Protein AF-A0A2H9HY20-F1 (afdb_monomer)

pLDDT: mean 90.25, std 13.06, range [43.72, 98.88]

Nearest PDB structures (foldseek):
  6li1-assembly1_A  TM=4.779E-01  e=4.721E-04  Homo sapiens
  5zkp-assembly1_A  TM=5.037E-01  e=2.146E-03  Homo sapiens
  2pe5-assembly2_C-2  TM=5.543E-01  e=1.515E+00  Escherichia coli
  9isr-assembly2_D  TM=5.468E-01  e=2.356E+00  Homo sapiens

Structure (mmCIF, N/CA/C/O backbone):
data_AF-A0A2H9HY20-F1
#
_entry.id   AF-A0A2H9HY20-F1
#
loop_
_atom_site.group_PDB
_atom_site.id
_atom_site.type_symbol
_atom_site.label_atom_id
_atom_site.label_alt_id
_atom_site.label_comp_id
_atom_site.label_asym_id
_atom_site.label_entity_id
_atom_site.label_seq_id
_atom_site.pdbx_PDB_ins_code
_atom_site.Cartn_x
_atom_site.Cartn_y
_atom_site.Cartn_z
_atom_site.occupancy
_atom_site.B_iso_or_equiv
_atom_site.auth_seq_id
_atom_site.auth_comp_id
_atom_site.auth_asym_id
_atom_site.auth_atom_id
_atom_site.pdbx_PDB_model_num
ATOM 1 N N . MET A 1 1 ? -48.073 -68.929 57.754 1.00 45.25 1 MET A N 1
ATOM 2 C CA . MET A 1 1 ? -46.868 -68.167 57.367 1.00 45.25 1 MET A CA 1
ATOM 3 C C . MET A 1 1 ? -47.318 -67.022 56.459 1.00 45.25 1 MET A C 1
ATOM 5 O O . MET A 1 1 ? -47.453 -67.229 55.266 1.00 45.25 1 MET A O 1
ATOM 9 N N . PHE A 1 2 ? -47.671 -65.855 57.009 1.00 43.72 2 PHE A N 1
ATOM 10 C CA . PHE A 1 2 ? -48.087 -64.691 56.210 1.00 43.72 2 PHE A CA 1
ATOM 11 C C . PHE A 1 2 ? -47.311 -63.462 56.684 1.00 43.72 2 PHE A C 1
ATOM 13 O O . PHE A 1 2 ? -47.434 -63.035 57.829 1.00 43.72 2 PHE A O 1
ATOM 20 N N . ALA A 1 3 ? -46.443 -62.960 55.807 1.00 47.47 3 ALA A N 1
ATOM 21 C CA . ALA A 1 3 ? -45.547 -61.845 56.063 1.00 47.47 3 ALA A CA 1
ATOM 22 C C . ALA A 1 3 ? -46.292 -60.506 55.934 1.00 47.47 3 ALA A C 1
ATOM 24 O O . ALA A 1 3 ? -46.912 -60.222 54.910 1.00 47.47 3 ALA A O 1
ATOM 25 N N . LEU A 1 4 ? -46.201 -59.663 56.964 1.00 51.44 4 LEU A N 1
ATOM 26 C CA . LEU A 1 4 ? -46.712 -58.293 56.952 1.00 51.44 4 LEU A CA 1
ATOM 27 C C . LEU A 1 4 ? -45.802 -57.401 56.091 1.00 51.44 4 LEU A C 1
ATOM 29 O O . LEU A 1 4 ? -44.676 -57.077 56.470 1.00 51.44 4 LEU A O 1
ATOM 33 N N . HIS A 1 5 ? -46.300 -56.979 54.928 1.00 54.94 5 HIS A N 1
ATOM 34 C CA . HIS A 1 5 ? -45.627 -56.028 54.046 1.00 54.94 5 HIS A CA 1
ATOM 35 C C . HIS A 1 5 ? -45.752 -54.598 54.605 1.00 54.94 5 HIS A C 1
ATOM 37 O O . HIS A 1 5 ? -46.801 -53.957 54.520 1.00 54.94 5 HIS A O 1
ATOM 43 N N . LYS A 1 6 ? -44.670 -54.078 55.196 1.00 56.09 6 LYS A N 1
ATOM 44 C CA . LYS A 1 6 ? -44.616 -52.720 55.760 1.00 56.09 6 LYS A CA 1
ATOM 45 C C . LYS A 1 6 ? -44.441 -51.690 54.632 1.00 56.09 6 LYS A C 1
ATOM 47 O O . LYS A 1 6 ? -43.354 -51.538 54.077 1.00 56.09 6 LYS A O 1
ATOM 52 N N . ARG A 1 7 ? -45.509 -50.958 54.295 1.00 57.88 7 ARG A N 1
ATOM 53 C CA . ARG A 1 7 ? -45.493 -49.859 53.308 1.00 57.88 7 ARG A CA 1
ATOM 54 C C . ARG A 1 7 ? -44.599 -48.708 53.803 1.00 57.88 7 ARG A C 1
ATOM 56 O O 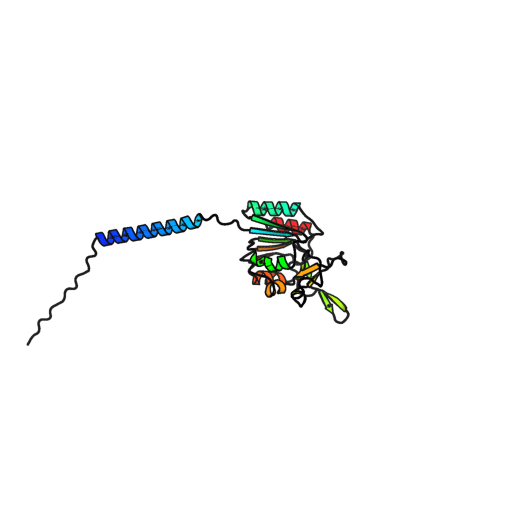. ARG A 1 7 ? -44.881 -48.083 54.823 1.00 57.88 7 ARG A O 1
ATOM 63 N N . ARG A 1 8 ? -43.517 -48.414 53.075 1.00 57.19 8 ARG A N 1
ATOM 64 C CA . ARG A 1 8 ? -42.559 -47.336 53.384 1.00 57.19 8 ARG A CA 1
ATOM 65 C C . ARG A 1 8 ? -43.079 -46.006 52.816 1.00 57.19 8 ARG A C 1
ATOM 67 O O . ARG A 1 8 ? -43.040 -45.790 51.608 1.00 57.19 8 ARG A O 1
ATOM 74 N N . ILE A 1 9 ? -43.578 -45.115 53.674 1.00 61.41 9 ILE A N 1
ATOM 75 C CA . ILE A 1 9 ? -44.013 -43.762 53.286 1.00 61.41 9 ILE A CA 1
ATOM 76 C C . ILE A 1 9 ? -42.765 -42.918 52.977 1.00 61.41 9 ILE A C 1
ATOM 78 O O . ILE A 1 9 ? -41.982 -42.609 53.876 1.00 61.41 9 ILE A O 1
ATOM 82 N N . LYS A 1 10 ? -42.558 -42.551 51.704 1.00 55.06 10 LYS A N 1
ATOM 83 C CA . LYS A 1 10 ? -41.488 -41.627 51.291 1.00 55.06 10 LYS A CA 1
ATOM 84 C C . LYS A 1 10 ? -41.836 -40.211 51.770 1.00 55.06 10 LYS A C 1
ATOM 86 O O . LYS A 1 10 ? -42.791 -39.610 51.285 1.00 55.06 10 LYS A O 1
ATOM 91 N N . ARG A 1 11 ? -41.076 -39.676 52.730 1.00 54.97 11 ARG A N 1
ATOM 92 C CA . ARG A 1 11 ? -41.200 -38.278 53.176 1.00 54.97 11 ARG A CA 1
ATOM 93 C C . ARG A 1 11 ? -40.692 -37.345 52.070 1.00 54.97 11 ARG A C 1
ATOM 95 O O . ARG A 1 11 ? -39.562 -37.494 51.615 1.00 54.97 11 ARG A O 1
ATOM 102 N N . LYS A 1 12 ? -41.531 -36.397 51.642 1.00 54.22 12 LYS A N 1
ATOM 103 C CA . LYS A 1 12 ? -41.175 -35.331 50.691 1.00 54.22 12 LYS A CA 1
ATOM 104 C C . LYS A 1 12 ? -40.170 -34.388 51.383 1.00 54.22 12 LYS A C 1
ATOM 106 O O . LYS A 1 12 ? -40.454 -33.986 52.515 1.00 54.22 12 LYS A O 1
ATOM 111 N N . PRO A 1 13 ? -39.014 -34.055 50.780 1.00 55.25 13 PRO A N 1
ATOM 112 C CA . PRO A 1 13 ? -38.039 -33.182 51.424 1.00 55.25 13 PRO A CA 1
ATOM 113 C C . PRO A 1 13 ? -38.663 -31.797 51.631 1.00 55.25 13 PRO A C 1
ATOM 115 O O . PRO A 1 13 ? -39.082 -31.138 50.682 1.00 55.25 13 PRO A O 1
ATOM 118 N N . ARG A 1 14 ? -38.783 -31.380 52.895 1.00 55.91 14 ARG A N 1
ATOM 119 C CA . ARG A 1 14 ? -39.204 -30.031 53.284 1.00 55.91 14 ARG A CA 1
ATOM 120 C C . ARG A 1 14 ? -37.975 -29.137 53.142 1.00 55.91 14 ARG A C 1
ATOM 122 O O . ARG A 1 14 ? -37.159 -29.065 54.053 1.00 55.91 14 ARG A O 1
ATOM 129 N N . THR A 1 15 ? -37.807 -28.503 51.989 1.00 63.62 15 THR A N 1
ATOM 130 C CA . THR A 1 15 ? -36.835 -27.415 51.844 1.00 63.62 15 THR A CA 1
ATOM 131 C C . THR A 1 15 ? -37.271 -26.280 52.770 1.00 63.62 15 THR A C 1
ATOM 133 O O . THR A 1 15 ? -38.403 -25.799 52.657 1.00 63.62 15 THR A O 1
ATOM 136 N N . SER A 1 16 ? -36.433 -25.901 53.737 1.00 76.00 16 SER A N 1
ATOM 137 C CA . SER A 1 16 ? -36.754 -24.810 54.661 1.00 76.00 16 SER A CA 1
ATOM 138 C C . SER A 1 16 ? -36.861 -23.497 53.878 1.00 76.00 16 SER A C 1
ATOM 140 O O . SER A 1 16 ? -36.103 -23.257 52.939 1.00 76.00 16 SER A O 1
ATOM 142 N N . LYS A 1 17 ? -37.826 -22.639 54.234 1.00 79.44 17 LYS A N 1
ATOM 143 C CA . LYS A 1 17 ? -37.991 -21.318 53.596 1.00 79.44 17 LYS A CA 1
ATOM 144 C C . LYS A 1 17 ? -36.701 -20.490 53.678 1.00 79.44 17 LYS A C 1
ATOM 146 O O . LYS A 1 17 ? -36.370 -19.785 52.737 1.00 79.44 17 LYS A O 1
ATOM 151 N N . GLU A 1 18 ? -35.948 -20.659 54.761 1.00 82.50 18 GLU A N 1
ATOM 152 C CA . GLU A 1 18 ? -34.628 -20.063 54.990 1.00 82.50 18 GLU A CA 1
ATOM 153 C C . GLU A 1 18 ? -33.596 -20.486 53.937 1.00 82.50 18 GLU A C 1
ATOM 155 O O . GLU A 1 18 ? -32.847 -19.645 53.452 1.00 82.50 18 GLU A O 1
ATOM 160 N N . PHE A 1 19 ? -33.597 -21.758 53.517 1.00 84.31 19 PHE A N 1
ATOM 161 C CA . PHE A 1 19 ? -32.705 -22.243 52.461 1.00 84.31 19 PHE A CA 1
ATOM 162 C C . PHE A 1 19 ? -33.039 -21.616 51.103 1.00 84.31 19 PHE A C 1
ATOM 164 O O . PHE A 1 19 ? -32.138 -21.249 50.353 1.00 84.31 19 PHE A O 1
ATOM 171 N N . ILE A 1 20 ? -34.331 -21.444 50.801 1.00 87.38 20 ILE A N 1
ATOM 172 C CA . ILE A 1 20 ? -34.775 -20.777 49.569 1.00 87.38 20 ILE A CA 1
ATOM 173 C C . ILE A 1 20 ? -34.354 -19.303 49.586 1.00 87.38 20 ILE A C 1
ATOM 175 O O . ILE A 1 20 ? -33.794 -18.836 48.600 1.00 87.38 20 ILE A O 1
ATOM 179 N N . ILE A 1 21 ? -34.558 -18.603 50.710 1.00 90.19 21 ILE A N 1
ATOM 180 C CA . ILE A 1 21 ? -34.168 -17.194 50.878 1.00 90.19 21 ILE A CA 1
ATOM 181 C C . ILE A 1 21 ? -32.651 -17.031 50.717 1.00 90.19 21 ILE A C 1
ATOM 183 O O . ILE A 1 21 ? -32.204 -16.183 49.942 1.00 90.19 21 ILE A O 1
ATOM 187 N N . ALA A 1 22 ? -31.858 -17.873 51.385 1.00 90.12 22 ALA A N 1
ATOM 188 C CA . ALA A 1 22 ? -30.402 -17.857 51.272 1.00 90.12 22 ALA A CA 1
ATOM 189 C C . ALA A 1 22 ? -29.941 -18.097 49.826 1.00 90.12 22 ALA A C 1
ATOM 191 O O . ALA A 1 22 ? -29.102 -17.356 49.317 1.00 90.12 22 ALA A O 1
ATOM 192 N N . LEU A 1 23 ? -30.537 -19.071 49.131 1.00 92.12 23 LEU A N 1
ATOM 193 C CA . LEU A 1 23 ? -30.215 -19.357 47.734 1.00 92.12 23 LEU A CA 1
ATOM 194 C C . LEU A 1 23 ? -30.550 -18.173 46.815 1.00 92.12 23 LEU A C 1
ATOM 196 O O . LEU A 1 23 ? -29.734 -17.811 45.971 1.00 92.12 23 LEU A O 1
ATOM 200 N N . THR A 1 24 ? -31.705 -17.526 46.999 1.00 91.69 24 THR A N 1
ATOM 201 C CA . THR A 1 24 ? -32.065 -16.332 46.215 1.00 91.69 24 THR A CA 1
ATOM 202 C C . THR A 1 24 ? -31.117 -15.161 46.450 1.00 91.69 24 THR A C 1
ATOM 204 O O . THR A 1 24 ? -30.753 -14.487 45.489 1.00 91.69 24 THR A O 1
ATOM 207 N N . LEU A 1 25 ? -30.670 -14.935 47.690 1.00 93.94 25 LEU A N 1
ATOM 208 C CA . LEU A 1 25 ? -29.709 -13.872 48.000 1.00 93.94 25 LEU A CA 1
ATOM 209 C C . LEU A 1 25 ? -28.337 -14.145 47.371 1.00 93.94 25 LEU A C 1
ATOM 211 O O . LEU A 1 25 ? -27.718 -13.226 46.841 1.00 93.94 25 LEU A O 1
ATOM 215 N N . ILE A 1 26 ? -27.892 -15.406 47.365 1.00 94.88 26 ILE A N 1
ATOM 216 C CA . ILE A 1 26 ? -26.639 -15.817 46.717 1.00 94.88 26 ILE A CA 1
ATOM 217 C C . ILE A 1 26 ? -26.716 -15.601 45.202 1.00 94.88 26 ILE A C 1
ATOM 219 O O . ILE A 1 26 ? -25.811 -15.005 44.622 1.00 94.88 26 ILE A O 1
ATOM 223 N N . VAL A 1 27 ? -27.804 -16.032 44.557 1.00 94.69 27 VAL A N 1
ATOM 224 C CA . VAL A 1 27 ? -27.995 -15.830 43.111 1.00 94.69 27 VAL A CA 1
ATOM 225 C C . VAL A 1 27 ? -28.038 -14.341 42.770 1.00 94.69 27 VAL A C 1
ATOM 227 O O . VAL A 1 27 ? -27.393 -13.919 41.813 1.00 94.69 27 VAL A O 1
ATOM 230 N N . LEU A 1 28 ? -28.730 -13.528 43.573 1.00 94.81 28 LEU A N 1
ATOM 231 C CA . LEU A 1 28 ? -28.784 -12.081 43.373 1.00 94.81 28 LEU A CA 1
ATOM 232 C C . LEU A 1 28 ? -27.395 -11.439 43.501 1.00 94.81 28 LEU A C 1
ATOM 234 O O . LEU A 1 28 ? -27.021 -10.633 42.652 1.00 94.81 28 LEU A O 1
ATOM 238 N N . ALA A 1 29 ? -26.607 -11.832 44.505 1.00 93.38 29 ALA A N 1
ATOM 239 C CA . ALA A 1 29 ? -25.238 -11.351 44.682 1.00 93.38 29 ALA A CA 1
ATOM 240 C C . ALA A 1 29 ? -24.330 -11.732 43.499 1.00 93.38 29 ALA A C 1
ATOM 242 O O . ALA A 1 29 ? -23.546 -10.903 43.040 1.00 93.38 29 ALA A O 1
ATOM 243 N N . ILE A 1 30 ? -24.474 -12.949 42.959 1.00 93.56 30 ILE A N 1
ATOM 244 C CA . ILE A 1 30 ? -23.742 -13.401 41.766 1.00 93.56 30 ILE A CA 1
ATOM 245 C C . ILE A 1 30 ? -24.150 -12.580 40.538 1.00 93.56 30 ILE A C 1
ATOM 247 O O . ILE A 1 30 ? -23.281 -12.112 39.808 1.00 93.56 30 ILE A O 1
ATOM 251 N N . CYS A 1 31 ? -25.447 -12.355 40.319 1.00 91.38 31 CYS A N 1
ATOM 252 C CA . CYS A 1 31 ? -25.927 -11.522 39.215 1.00 91.38 31 CYS A CA 1
ATOM 253 C C . CYS A 1 31 ? -25.382 -10.092 39.313 1.00 91.38 31 CYS A C 1
ATOM 255 O O . CYS A 1 31 ? -24.884 -9.561 38.322 1.00 91.38 31 CYS A O 1
ATOM 257 N N . ILE A 1 32 ? -25.403 -9.493 40.508 1.00 91.06 32 ILE A N 1
ATOM 258 C CA . ILE A 1 32 ? -24.842 -8.158 40.749 1.00 91.06 32 ILE A CA 1
ATOM 259 C C . ILE A 1 32 ? -23.338 -8.153 40.449 1.00 91.06 32 ILE A C 1
ATOM 261 O O . ILE A 1 32 ? -22.876 -7.297 39.697 1.00 91.06 32 ILE A O 1
ATOM 265 N N . ALA A 1 33 ? -22.583 -9.135 40.944 1.00 86.44 33 ALA A N 1
ATOM 266 C CA . ALA A 1 33 ? -21.147 -9.247 40.691 1.00 86.44 33 ALA A CA 1
ATOM 267 C C . ALA A 1 33 ? -20.818 -9.425 39.196 1.00 86.44 33 ALA A C 1
ATOM 269 O O . ALA A 1 33 ? -19.896 -8.786 38.688 1.00 86.44 33 ALA A O 1
ATOM 270 N N . LEU A 1 34 ? -21.600 -10.230 38.470 1.00 84.00 34 LEU A N 1
ATOM 271 C CA . LEU A 1 34 ? -21.456 -10.410 37.023 1.00 84.00 34 LEU A CA 1
ATOM 272 C C . LEU A 1 34 ? -21.751 -9.109 36.270 1.00 84.00 34 LEU A C 1
ATOM 274 O O . LEU A 1 34 ? -20.962 -8.714 35.415 1.00 84.00 34 LEU A O 1
ATOM 278 N N . THR A 1 35 ? -22.835 -8.404 36.612 1.00 78.56 35 THR A N 1
ATOM 279 C CA . THR A 1 35 ? -23.159 -7.110 35.986 1.00 78.56 35 THR A CA 1
ATOM 280 C C . THR A 1 35 ? -22.108 -6.043 36.283 1.00 78.56 35 THR A C 1
ATOM 282 O O . THR A 1 35 ? -21.703 -5.327 35.372 1.00 78.56 35 THR A O 1
ATOM 285 N N . ALA A 1 36 ? -21.584 -5.987 37.510 1.00 78.75 36 ALA A N 1
ATOM 286 C CA . ALA A 1 36 ? -20.507 -5.077 37.883 1.00 78.75 36 ALA A CA 1
ATOM 287 C C . ALA A 1 36 ? -19.201 -5.400 37.138 1.00 78.75 36 ALA A C 1
ATOM 289 O O . ALA A 1 36 ? -18.530 -4.490 36.664 1.00 78.75 36 ALA A O 1
ATOM 290 N N . SER A 1 37 ? -18.868 -6.683 36.958 1.00 73.50 37 SER A N 1
ATOM 291 C CA . SER A 1 37 ? -17.717 -7.116 36.156 1.00 73.50 37 SER A CA 1
ATOM 292 C C . SER A 1 37 ? -17.872 -6.741 34.675 1.00 73.50 37 SER A C 1
ATOM 294 O O . SER A 1 37 ? -16.951 -6.179 34.084 1.00 73.50 37 SER A O 1
ATOM 296 N N . LEU A 1 38 ? -19.059 -6.953 34.095 1.00 68.75 38 LEU A N 1
ATOM 297 C CA . LEU A 1 38 ? -19.401 -6.545 32.727 1.00 68.75 38 LEU A CA 1
ATOM 298 C C . LEU A 1 38 ? -19.344 -5.020 32.530 1.00 68.75 38 LEU A C 1
ATOM 300 O O . LEU A 1 38 ? -18.940 -4.559 31.464 1.00 68.75 38 LEU A O 1
ATOM 304 N N . MET A 1 39 ? -19.724 -4.235 33.542 1.00 65.94 39 MET A N 1
ATOM 305 C CA . MET A 1 39 ? -19.651 -2.770 33.512 1.00 65.94 39 MET A CA 1
ATOM 306 C C . MET A 1 39 ? -18.226 -2.249 33.734 1.00 65.94 39 MET A C 1
ATOM 308 O O . MET A 1 39 ? -17.806 -1.340 33.022 1.00 65.94 39 MET A O 1
ATOM 312 N N . SER A 1 40 ? -17.447 -2.856 34.633 1.00 55.59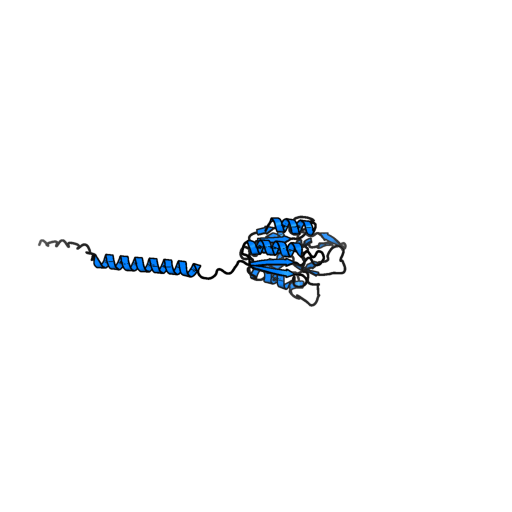 40 SER A N 1
ATOM 313 C CA . SER A 1 40 ? -16.024 -2.532 34.817 1.00 55.59 40 SER A CA 1
ATOM 314 C C . SER A 1 40 ? -15.197 -2.839 33.568 1.00 55.59 40 SER A C 1
ATOM 316 O O . SER A 1 40 ? -14.282 -2.086 33.245 1.00 55.59 40 SER A O 1
ATOM 318 N N . ASN A 1 41 ? -15.558 -3.874 32.801 1.00 55.03 41 ASN A N 1
ATOM 319 C CA . ASN A 1 41 ? -14.887 -4.187 31.537 1.00 55.03 41 ASN A CA 1
ATOM 320 C C . ASN A 1 41 ? -15.216 -3.190 30.405 1.00 55.03 41 ASN A C 1
ATOM 322 O O . ASN A 1 41 ? -14.502 -3.135 29.410 1.00 55.03 41 ASN A O 1
ATOM 326 N N . ARG A 1 42 ? -16.271 -2.372 30.554 1.00 52.16 42 ARG A N 1
ATOM 327 C CA . ARG A 1 42 ? -16.566 -1.236 29.657 1.00 52.16 42 ARG A CA 1
ATOM 328 C C . ARG A 1 42 ? -15.798 0.038 30.028 1.00 52.16 42 ARG A C 1
ATOM 330 O O . ARG A 1 42 ? -15.806 0.984 29.251 1.00 52.16 42 ARG A O 1
ATOM 337 N N . GLY A 1 43 ? -15.171 0.072 31.207 1.00 45.44 43 GLY A N 1
ATOM 338 C CA . GLY A 1 43 ? -14.400 1.209 31.717 1.00 45.44 43 GLY A CA 1
ATOM 339 C C . GLY A 1 43 ? -12.910 1.181 31.362 1.00 45.44 43 GLY A C 1
ATOM 340 O O . GLY A 1 43 ? -12.213 2.161 31.619 1.00 45.44 43 GLY A O 1
ATOM 341 N N . ALA A 1 44 ? -12.406 0.100 30.756 1.00 52.81 44 ALA A N 1
ATOM 342 C CA . ALA A 1 44 ? -11.113 0.147 30.088 1.00 52.81 44 ALA A CA 1
ATOM 343 C C . ALA A 1 44 ? -11.267 1.076 28.880 1.00 52.81 44 ALA A C 1
ATOM 345 O O . ALA A 1 44 ? -12.011 0.746 27.960 1.00 52.81 44 ALA A O 1
ATOM 346 N N . SER A 1 45 ? -10.618 2.246 28.917 1.00 53.06 45 SER A N 1
ATOM 347 C CA . SER A 1 45 ? -10.516 3.168 27.781 1.00 53.06 45 SER A CA 1
ATOM 348 C C . SER A 1 45 ? -10.213 2.356 26.523 1.00 53.06 45 SER A C 1
ATOM 350 O O . SER A 1 45 ? -9.108 1.831 26.375 1.00 53.06 45 SER A O 1
ATOM 352 N N . GLN A 1 46 ? -11.222 2.151 25.676 1.00 64.50 46 GLN A N 1
ATOM 353 C CA . GLN A 1 46 ? -11.069 1.357 24.470 1.00 64.50 46 GLN A CA 1
ATOM 354 C C . GLN A 1 46 ? -10.088 2.138 23.599 1.00 64.50 46 GLN A C 1
ATOM 356 O O . GLN A 1 46 ? -10.371 3.281 23.235 1.00 64.50 46 GLN A O 1
ATOM 361 N N . ALA A 1 47 ? -8.894 1.581 23.374 1.00 83.25 47 ALA A N 1
ATOM 362 C CA . ALA A 1 47 ? -7.876 2.248 22.573 1.00 83.25 47 ALA A CA 1
ATOM 363 C C . ALA A 1 47 ? -8.505 2.679 21.242 1.00 83.25 47 ALA A C 1
ATOM 365 O O . ALA A 1 47 ? -9.235 1.894 20.626 1.00 83.25 47 ALA A O 1
ATOM 366 N N . LYS A 1 48 ? -8.279 3.936 20.841 1.00 91.50 48 LYS A N 1
ATOM 367 C CA . LYS A 1 48 ? -8.852 4.466 19.601 1.00 91.50 48 LYS A CA 1
ATOM 368 C C . LYS A 1 48 ? -8.442 3.562 18.432 1.00 91.50 48 LYS A C 1
ATOM 370 O O . LYS A 1 48 ? -7.288 3.128 18.391 1.00 91.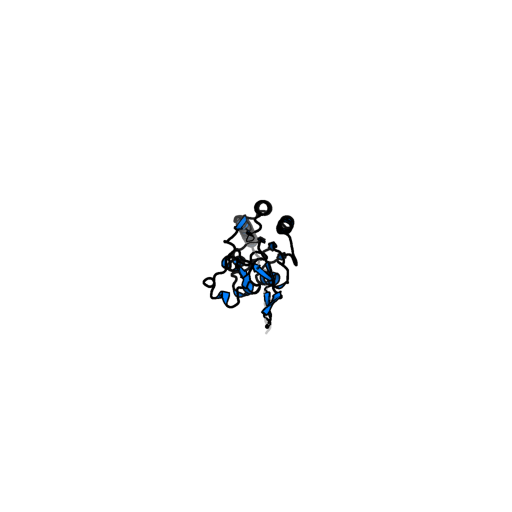50 48 LYS A O 1
ATOM 375 N N . PRO A 1 49 ? -9.354 3.256 17.493 1.00 96.31 49 PRO A N 1
ATOM 376 C CA . PRO A 1 49 ? -8.972 2.521 16.298 1.00 96.31 49 PRO A CA 1
ATOM 377 C C . PRO A 1 49 ? -7.929 3.329 15.524 1.00 96.31 49 PRO A C 1
ATOM 379 O O . PRO A 1 49 ? -8.014 4.554 15.451 1.00 96.31 49 PRO A O 1
ATOM 382 N N . LYS A 1 50 ? -6.942 2.648 14.945 1.00 98.19 50 LYS A N 1
ATOM 383 C CA . LYS A 1 50 ? -5.870 3.311 14.203 1.00 98.19 50 LYS A CA 1
ATOM 384 C C . LYS A 1 50 ? -6.145 3.316 12.708 1.00 98.19 50 LYS A C 1
ATOM 386 O O . LYS A 1 50 ? -6.609 2.314 12.163 1.00 98.19 50 LYS A O 1
ATOM 391 N N . ALA A 1 51 ? -5.813 4.414 12.050 1.00 98.75 51 ALA A N 1
ATOM 392 C CA . ALA A 1 51 ? -5.736 4.523 10.603 1.00 98.75 51 ALA A CA 1
ATOM 393 C C . ALA A 1 51 ? -4.326 4.963 10.197 1.00 98.75 51 ALA A C 1
ATOM 395 O O . ALA A 1 51 ? -3.628 5.602 10.982 1.00 98.75 51 ALA A O 1
ATOM 396 N N . VAL A 1 52 ? -3.905 4.635 8.978 1.00 98.81 52 VAL A N 1
ATOM 397 C CA . VAL A 1 52 ? -2.617 5.089 8.446 1.00 98.81 52 VAL A CA 1
ATOM 398 C C . VAL A 1 52 ? -2.754 5.595 7.022 1.00 98.81 52 VAL A C 1
ATOM 400 O O . VAL A 1 52 ? -3.429 4.983 6.195 1.00 98.81 52 VAL A O 1
ATOM 403 N N . ILE A 1 53 ? -2.068 6.699 6.742 1.00 98.88 53 ILE A N 1
ATOM 404 C CA . ILE A 1 53 ? -1.812 7.199 5.394 1.00 98.88 53 ILE A CA 1
ATOM 405 C C . ILE A 1 53 ? -0.349 6.893 5.068 1.00 98.88 53 ILE A C 1
ATOM 407 O O . ILE A 1 53 ? 0.565 7.442 5.687 1.00 98.88 53 ILE A O 1
ATOM 411 N N . ILE A 1 54 ? -0.126 5.992 4.117 1.00 98.81 54 ILE A N 1
ATOM 412 C CA . IL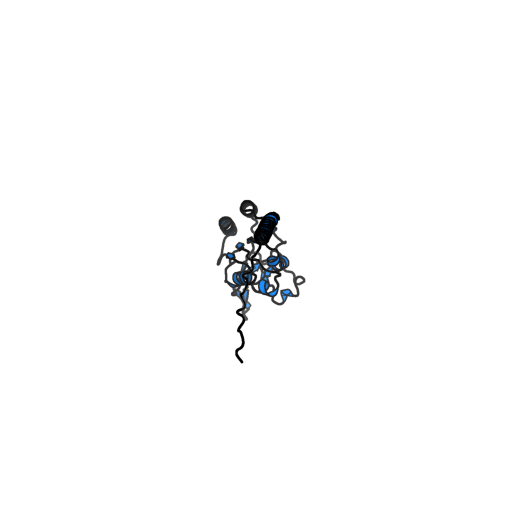E A 1 54 ? 1.195 5.610 3.615 1.00 98.81 54 ILE A CA 1
ATOM 413 C C . ILE A 1 54 ? 1.372 6.295 2.265 1.00 98.81 54 ILE A C 1
ATOM 415 O O . ILE A 1 54 ? 0.756 5.887 1.285 1.00 98.81 54 ILE A O 1
ATOM 419 N N . ASP A 1 55 ? 2.193 7.340 2.225 1.00 98.44 55 ASP A N 1
ATOM 420 C CA . ASP A 1 55 ? 2.373 8.192 1.048 1.00 98.44 55 ASP A CA 1
ATOM 421 C C . ASP A 1 55 ? 3.772 8.014 0.455 1.00 98.44 55 ASP A C 1
ATOM 423 O O . ASP A 1 55 ? 4.751 8.612 0.901 1.00 98.44 55 ASP A O 1
ATOM 427 N N . GLY A 1 56 ? 3.870 7.146 -0.548 1.00 96.38 56 GLY A N 1
ATOM 428 C CA . GLY A 1 56 ? 5.082 6.907 -1.329 1.00 96.38 56 GLY A CA 1
ATOM 429 C C . GLY A 1 56 ? 5.090 7.640 -2.671 1.00 96.38 56 GLY A C 1
ATOM 430 O O . GLY A 1 56 ? 6.010 7.436 -3.462 1.00 96.38 56 GLY A O 1
ATOM 431 N N . LEU A 1 57 ? 4.088 8.477 -2.960 1.00 95.06 57 LEU A N 1
ATOM 432 C CA . LEU A 1 57 ? 3.929 9.147 -4.251 1.00 95.06 57 LEU A CA 1
ATOM 433 C C . LEU A 1 57 ? 4.768 10.438 -4.319 1.00 95.06 57 LEU A C 1
ATOM 435 O O . LEU A 1 57 ? 4.255 11.546 -4.487 1.00 95.06 57 LEU A O 1
ATOM 439 N N . LEU A 1 58 ? 6.092 10.277 -4.202 1.00 89.94 58 LEU A N 1
ATOM 440 C CA . LEU A 1 58 ? 7.094 11.351 -4.096 1.00 89.94 58 LEU A CA 1
ATOM 441 C C . LEU A 1 58 ? 6.980 12.432 -5.179 1.00 89.94 58 LEU A C 1
ATOM 443 O O . LEU A 1 58 ? 7.296 13.597 -4.940 1.00 89.94 58 LEU A O 1
ATOM 447 N N . HIS A 1 59 ? 6.560 12.050 -6.383 1.00 89.75 59 HIS A N 1
ATOM 448 C CA . HIS A 1 59 ? 6.527 12.935 -7.549 1.00 89.75 59 HIS A CA 1
ATOM 449 C C . HIS A 1 59 ? 5.240 13.750 -7.665 1.00 89.75 59 HIS A C 1
ATOM 451 O O . HIS A 1 59 ? 5.174 14.661 -8.488 1.00 89.75 59 HIS A O 1
ATOM 457 N N . TYR A 1 60 ? 4.249 13.448 -6.829 1.00 92.88 60 TYR A N 1
ATOM 458 C CA . TYR A 1 60 ? 2.971 14.147 -6.770 1.00 92.88 60 TYR A CA 1
ATOM 459 C C . TYR A 1 60 ? 2.611 14.436 -5.305 1.00 92.88 60 TYR A C 1
ATOM 461 O O . TYR A 1 60 ? 1.629 13.888 -4.802 1.00 92.88 60 TYR A O 1
ATOM 469 N N . PRO A 1 61 ? 3.396 15.255 -4.579 1.00 94.69 61 PRO A N 1
ATOM 470 C CA . PRO A 1 61 ? 3.092 15.578 -3.188 1.00 94.69 61 PRO A CA 1
ATOM 471 C C . PRO A 1 61 ? 1.739 16.291 -3.088 1.00 94.69 61 PRO A C 1
ATOM 473 O O . PRO A 1 61 ? 1.425 17.157 -3.906 1.00 94.69 61 PRO A O 1
ATOM 476 N N . ASN A 1 62 ? 0.943 15.949 -2.074 1.00 96.94 62 ASN A N 1
ATOM 477 C CA . ASN A 1 62 ? -0.346 16.597 -1.843 1.00 96.94 62 ASN A CA 1
ATOM 478 C C . ASN A 1 62 ? -0.642 16.753 -0.344 1.00 96.94 62 ASN A C 1
ATOM 480 O O . ASN A 1 62 ? -1.378 15.976 0.259 1.00 96.94 62 ASN A O 1
ATOM 484 N N . GLU A 1 63 ? -0.084 17.800 0.268 1.00 96.38 63 GLU A N 1
ATOM 485 C CA . GLU A 1 63 ? -0.337 18.096 1.684 1.00 96.38 63 GLU A CA 1
ATOM 486 C C . GLU A 1 63 ? -1.807 18.400 1.988 1.00 96.38 63 GLU A C 1
ATOM 488 O O . GLU A 1 63 ? -2.258 18.164 3.108 1.00 96.38 63 GLU A O 1
ATOM 493 N N . THR A 1 64 ? -2.544 18.951 1.020 1.00 98.06 64 THR A N 1
ATOM 494 C CA . THR A 1 64 ? -3.969 19.253 1.184 1.00 98.06 64 THR A CA 1
ATOM 495 C C . THR A 1 64 ? -4.756 17.966 1.380 1.00 98.06 64 THR A C 1
ATOM 497 O O . THR A 1 64 ? -5.471 17.848 2.370 1.00 98.06 64 THR A O 1
ATOM 500 N N . PHE A 1 65 ? -4.535 16.970 0.517 1.00 98.38 65 PHE A N 1
ATOM 501 C CA . PHE A 1 65 ? -5.113 15.637 0.681 1.00 98.38 65 PHE A CA 1
ATOM 502 C C . PHE A 1 65 ? -4.770 15.037 2.048 1.00 98.38 65 PHE A C 1
ATO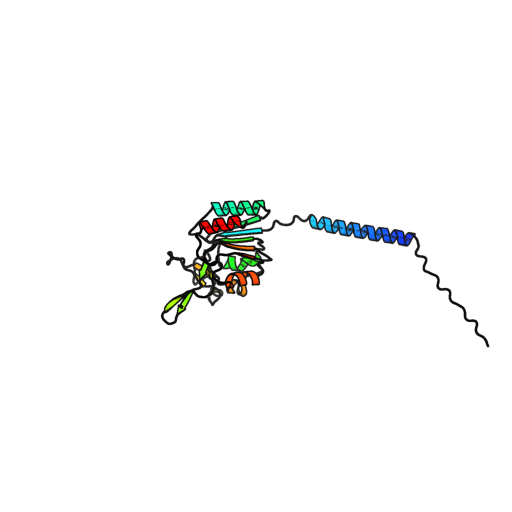M 504 O O . PHE A 1 65 ? -5.670 14.628 2.778 1.00 98.38 65 PHE A O 1
ATOM 511 N N . VAL A 1 66 ? -3.488 15.047 2.439 1.00 98.31 66 VAL A N 1
ATOM 512 C CA . VAL A 1 66 ? -3.052 14.471 3.722 1.00 98.31 66 VAL A CA 1
ATOM 513 C C . VAL A 1 66 ? -3.758 15.143 4.903 1.00 98.31 66 VAL A C 1
ATOM 515 O O . VAL A 1 66 ? -4.231 14.451 5.805 1.00 98.31 66 VAL A O 1
ATOM 518 N N . LYS A 1 67 ? -3.870 16.478 4.903 1.00 98.62 67 LYS A N 1
ATOM 519 C CA . LYS A 1 67 ? -4.559 17.237 5.961 1.00 98.62 67 LYS A CA 1
ATOM 520 C C . LYS A 1 67 ? -6.055 16.930 6.001 1.00 98.62 67 LYS A C 1
ATOM 522 O O . LYS A 1 67 ? -6.587 16.695 7.084 1.00 98.62 67 LYS A O 1
ATOM 527 N N . GLU A 1 68 ? -6.720 16.905 4.849 1.00 98.62 68 GLU A N 1
ATOM 528 C CA . GLU A 1 68 ? -8.159 16.640 4.756 1.00 98.62 68 GLU A CA 1
ATOM 529 C C . GLU A 1 68 ? -8.500 15.203 5.166 1.00 98.62 68 GLU A C 1
ATOM 531 O O . GLU A 1 68 ? -9.333 15.010 6.052 1.00 98.62 68 GLU A O 1
ATOM 536 N N . ALA A 1 69 ? -7.790 14.205 4.632 1.00 98.69 69 ALA A N 1
ATOM 537 C CA . ALA A 1 69 ? -7.972 12.799 4.991 1.00 98.69 69 ALA A CA 1
ATOM 538 C C . ALA A 1 69 ? -7.725 12.563 6.490 1.00 98.69 69 ALA A C 1
ATOM 540 O O . ALA A 1 69 ? -8.517 11.906 7.168 1.00 98.69 69 ALA A O 1
ATOM 541 N N . THR A 1 70 ? -6.664 13.168 7.037 1.00 98.75 70 THR A N 1
ATOM 542 C CA . THR A 1 70 ? -6.366 13.117 8.475 1.00 98.75 70 THR A CA 1
ATOM 543 C C . THR A 1 70 ? -7.486 13.750 9.299 1.00 98.75 70 THR A C 1
ATOM 545 O O . THR A 1 70 ? -7.863 13.215 10.341 1.00 98.75 70 THR A O 1
ATOM 548 N N . SER A 1 71 ? -8.041 14.882 8.857 1.00 98.56 71 SER A N 1
ATOM 549 C CA . SER A 1 71 ? -9.142 15.551 9.554 1.00 98.56 71 SER A CA 1
ATOM 550 C C . SER A 1 71 ? -10.423 14.713 9.546 1.00 98.56 71 SER A C 1
ATOM 552 O O . SER A 1 71 ? -11.060 14.586 10.592 1.00 98.56 71 SER A O 1
ATOM 554 N N . LEU A 1 72 ? -10.788 14.122 8.404 1.00 98.62 72 LEU A N 1
ATOM 555 C CA . LEU A 1 72 ? -11.966 13.258 8.271 1.00 98.62 72 LEU A CA 1
ATOM 556 C C . LEU A 1 72 ? -11.863 12.044 9.202 1.00 98.62 72 LEU A C 1
ATOM 558 O O . LEU A 1 72 ? -12.735 11.837 10.047 1.00 98.62 72 LEU A O 1
ATOM 562 N N . LEU A 1 73 ? -10.746 11.316 9.148 1.00 98.38 73 LEU A N 1
ATOM 563 C CA . LEU A 1 73 ? -10.496 10.148 9.997 1.00 98.38 73 LEU A CA 1
ATOM 564 C C . LEU A 1 73 ? -10.454 10.493 11.497 1.00 98.38 73 LEU A C 1
ATOM 566 O O . LEU A 1 73 ? -11.044 9.791 12.320 1.00 98.38 73 LEU A O 1
ATOM 570 N N . ASN A 1 74 ? -9.807 11.598 11.880 1.00 98.12 74 ASN A N 1
ATOM 571 C CA . ASN A 1 74 ? -9.815 12.044 13.277 1.00 98.12 74 ASN A CA 1
ATOM 572 C C . ASN A 1 74 ? -11.232 12.400 13.751 1.00 98.12 74 ASN A C 1
ATOM 574 O O . ASN A 1 74 ? -11.602 12.077 14.882 1.00 98.12 74 ASN A O 1
ATOM 578 N N . SER A 1 75 ? -12.038 13.045 12.896 1.00 97.31 75 SER A N 1
ATOM 579 C CA . SER A 1 75 ? -13.415 13.435 13.230 1.00 97.31 75 SER A CA 1
ATOM 580 C C . SER A 1 75 ? -14.345 12.236 13.454 1.00 97.31 75 SER A C 1
ATOM 582 O O . SER A 1 75 ? -15.306 12.345 14.214 1.00 97.31 75 SER A O 1
ATOM 584 N N . THR A 1 76 ? -14.019 11.074 12.875 1.00 94.62 76 THR A N 1
ATOM 585 C CA . THR A 1 76 ? -14.740 9.804 13.068 1.00 94.62 76 THR A CA 1
ATOM 586 C C . THR A 1 76 ? -14.166 8.944 14.203 1.00 94.62 76 THR A C 1
ATOM 588 O O . THR A 1 76 ? -14.669 7.853 14.473 1.00 94.62 76 THR A O 1
ATOM 591 N N . GLY A 1 77 ? -13.163 9.449 14.932 1.00 95.94 77 GLY A N 1
ATOM 592 C CA . GLY A 1 77 ? -12.636 8.837 16.155 1.00 95.94 77 GLY A CA 1
ATOM 593 C C . GLY A 1 77 ? -11.378 7.986 15.979 1.00 95.94 77 GLY A C 1
ATOM 594 O O . GLY A 1 77 ? -10.950 7.362 16.956 1.00 95.94 77 GLY A O 1
ATOM 595 N N . PHE A 1 78 ? -10.768 7.971 14.791 1.00 97.94 78 PHE A N 1
ATOM 596 C CA . PHE A 1 78 ? -9.499 7.279 14.568 1.00 97.94 78 PHE A CA 1
ATOM 597 C C . PHE A 1 78 ? -8.308 8.071 15.119 1.00 97.94 78 PHE A C 1
ATOM 599 O O . PHE A 1 78 ? -8.314 9.298 15.160 1.00 97.94 78 PHE A O 1
ATOM 606 N N . GLU A 1 79 ? -7.268 7.353 15.532 1.00 98.06 79 GLU A N 1
ATOM 607 C CA . GLU A 1 79 ? -5.908 7.883 15.648 1.00 98.06 79 GLU A CA 1
ATOM 608 C C . GLU A 1 79 ? -5.204 7.670 14.302 1.00 98.06 79 GLU A C 1
ATOM 610 O O . GLU A 1 79 ? -5.169 6.543 13.805 1.00 98.06 79 GLU A O 1
ATOM 615 N N . VAL A 1 80 ? -4.694 8.740 13.687 1.00 98.56 80 VAL A N 1
ATOM 616 C CA . VAL A 1 80 ? -4.155 8.696 12.319 1.00 98.56 80 VAL A CA 1
ATOM 617 C C . VAL A 1 80 ? -2.636 8.821 12.325 1.00 98.56 80 VAL A C 1
ATOM 619 O O . VAL A 1 80 ? -2.098 9.850 12.733 1.00 98.56 80 VAL A O 1
ATOM 622 N N . ASP A 1 81 ? -1.962 7.802 11.799 1.00 98.69 81 ASP A N 1
ATOM 623 C CA . ASP A 1 81 ? -0.531 7.829 11.511 1.00 98.69 81 ASP A CA 1
ATOM 624 C C . ASP A 1 81 ? -0.273 8.272 10.062 1.00 98.69 81 ASP A C 1
ATOM 626 O O . ASP A 1 81 ? -1.011 7.922 9.139 1.00 98.69 81 ASP A O 1
ATOM 630 N N . TYR A 1 82 ? 0.820 9.004 9.841 1.00 98.56 82 TYR A N 1
ATOM 631 C CA . TYR A 1 82 ? 1.297 9.364 8.505 1.00 98.56 82 TYR A CA 1
ATOM 632 C C . TYR A 1 82 ? 2.717 8.841 8.280 1.00 98.56 82 TYR A C 1
ATOM 634 O O . TYR A 1 82 ? 3.647 9.168 9.025 1.00 98.56 82 TYR A O 1
ATOM 642 N N . ILE A 1 83 ? 2.897 8.046 7.224 1.00 98.50 83 ILE A N 1
ATOM 643 C CA . ILE A 1 83 ? 4.181 7.469 6.821 1.00 98.50 83 ILE A CA 1
ATOM 644 C C . ILE A 1 83 ? 4.472 7.904 5.385 1.00 98.50 83 ILE A C 1
ATOM 646 O O . ILE A 1 83 ? 4.049 7.262 4.430 1.00 98.50 83 ILE A O 1
ATOM 650 N N . GLY A 1 84 ? 5.194 9.015 5.248 1.00 97.00 84 GLY A N 1
ATOM 651 C CA . GLY A 1 84 ? 5.519 9.609 3.952 1.00 97.00 84 GLY A CA 1
ATOM 652 C C . GLY A 1 84 ? 6.937 9.326 3.447 1.00 97.00 84 GLY A C 1
ATOM 653 O O . GLY A 1 84 ? 7.875 9.119 4.227 1.00 97.00 84 GLY A O 1
ATOM 654 N N . GLY A 1 85 ? 7.088 9.412 2.129 1.00 93.44 85 GLY A N 1
ATOM 655 C CA . GLY A 1 85 ? 8.345 9.425 1.391 1.00 93.44 85 GLY A CA 1
ATOM 656 C C . GLY A 1 85 ? 9.179 8.162 1.565 1.00 93.44 85 GLY A C 1
ATOM 657 O O . GLY A 1 85 ? 8.644 7.061 1.591 1.00 93.44 85 GLY A O 1
ATOM 658 N N . GLU A 1 86 ? 10.496 8.308 1.726 1.00 92.69 86 GLU A N 1
ATOM 659 C CA . GLU A 1 86 ? 11.454 7.186 1.796 1.00 92.69 86 GLU A CA 1
ATOM 660 C C . GLU A 1 86 ? 11.200 6.191 2.947 1.00 92.69 86 GLU A C 1
ATOM 662 O O . GLU A 1 86 ? 11.814 5.126 2.998 1.00 92.69 86 GLU A O 1
ATOM 667 N N . LYS A 1 87 ? 10.282 6.501 3.874 1.00 97.56 87 LYS A N 1
ATOM 668 C CA . LYS A 1 87 ? 9.826 5.568 4.915 1.00 97.56 87 LYS A CA 1
ATOM 669 C C . LYS A 1 87 ? 8.922 4.460 4.361 1.00 97.56 87 LYS A C 1
ATOM 671 O O . LYS A 1 87 ? 8.772 3.426 5.017 1.00 97.56 87 LYS A O 1
ATOM 676 N N . VAL A 1 88 ? 8.356 4.638 3.164 1.00 98.44 88 VAL A N 1
ATOM 677 C CA . VAL A 1 88 ? 7.600 3.606 2.443 1.00 98.44 88 VAL A CA 1
ATOM 678 C C . VAL A 1 88 ? 8.581 2.602 1.839 1.00 98.44 88 VAL A C 1
ATOM 680 O O . VAL A 1 88 ? 9.024 2.738 0.703 1.00 98.44 88 VAL A O 1
ATOM 683 N N . THR A 1 89 ? 8.963 1.614 2.645 1.00 98.62 89 THR A N 1
ATOM 684 C CA . THR A 1 89 ? 10.032 0.638 2.369 1.00 98.62 89 THR A CA 1
ATOM 685 C C . THR A 1 89 ? 9.488 -0.775 2.170 1.00 98.62 89 THR A C 1
ATOM 687 O O . THR A 1 89 ? 8.334 -1.066 2.492 1.00 98.62 89 THR A O 1
ATOM 690 N N . VAL A 1 90 ? 10.346 -1.694 1.712 1.00 98.56 90 VAL A N 1
ATOM 691 C CA . VAL A 1 90 ? 10.010 -3.133 1.694 1.00 98.56 90 VAL A CA 1
ATOM 692 C C . VAL A 1 90 ? 9.677 -3.631 3.104 1.00 98.56 90 VAL A C 1
ATOM 694 O O . VAL A 1 90 ? 8.726 -4.388 3.287 1.00 98.56 90 VAL A O 1
ATOM 697 N N . ASP A 1 91 ? 10.434 -3.194 4.115 1.00 98.50 91 ASP A N 1
ATOM 698 C CA . ASP A 1 91 ? 10.188 -3.592 5.503 1.00 98.50 91 ASP A CA 1
ATOM 699 C C . ASP A 1 91 ? 8.869 -3.034 6.061 1.00 98.50 91 ASP A C 1
ATOM 701 O O . ASP A 1 91 ? 8.199 -3.724 6.830 1.00 98.50 91 ASP A O 1
ATOM 705 N N . LEU A 1 92 ? 8.453 -1.834 5.637 1.00 98.75 92 LEU A N 1
ATOM 706 C CA . LEU A 1 92 ? 7.128 -1.316 5.977 1.00 98.75 92 LEU A CA 1
ATOM 707 C C . LEU A 1 92 ? 6.039 -2.252 5.453 1.00 98.75 92 LEU A C 1
ATOM 709 O O . LEU A 1 92 ? 5.215 -2.696 6.244 1.00 98.75 92 LEU A O 1
ATOM 713 N N . TYR A 1 93 ? 6.051 -2.597 4.161 1.00 98.62 93 TYR A N 1
ATOM 714 C CA . TYR A 1 93 ? 5.056 -3.519 3.599 1.00 98.62 93 TYR A CA 1
ATOM 715 C C . TYR A 1 93 ? 5.088 -4.894 4.263 1.00 98.62 93 TYR A C 1
ATOM 717 O O . TYR A 1 93 ? 4.038 -5.493 4.488 1.00 98.62 93 TYR A O 1
ATOM 725 N N . ARG A 1 94 ? 6.280 -5.373 4.635 1.00 98.62 94 ARG A N 1
ATOM 726 C CA . ARG A 1 94 ? 6.456 -6.633 5.360 1.00 98.62 94 ARG A CA 1
ATOM 727 C C . ARG A 1 94 ? 5.731 -6.613 6.704 1.00 98.62 94 ARG A C 1
ATOM 729 O O . ARG A 1 94 ? 5.039 -7.564 7.039 1.00 98.62 94 ARG A O 1
ATOM 736 N N . ARG A 1 95 ? 5.870 -5.534 7.473 1.00 98.56 95 ARG A N 1
ATOM 737 C CA . ARG A 1 95 ? 5.271 -5.423 8.810 1.00 98.56 95 ARG A CA 1
ATOM 738 C C . ARG A 1 95 ? 3.835 -4.925 8.793 1.00 98.56 95 ARG A C 1
ATOM 740 O O . ARG A 1 95 ? 3.135 -5.151 9.774 1.00 98.56 95 ARG A O 1
ATOM 747 N N . LEU A 1 96 ? 3.402 -4.275 7.714 1.00 98.69 96 LEU A N 1
ATOM 748 C CA . LEU A 1 96 ? 2.134 -3.554 7.630 1.00 98.69 96 LEU A CA 1
ATOM 749 C C . LEU A 1 96 ? 0.923 -4.333 8.169 1.00 98.69 96 LEU A C 1
ATOM 751 O O . LEU A 1 96 ? 0.184 -3.737 8.955 1.00 98.69 96 LEU A O 1
ATOM 755 N N . PRO A 1 97 ? 0.721 -5.630 7.850 1.00 98.62 97 PRO A N 1
ATOM 756 C CA . PRO A 1 97 ? -0.439 -6.345 8.371 1.00 98.62 97 PRO A CA 1
ATOM 757 C C . PRO A 1 97 ? -0.419 -6.417 9.905 1.00 98.62 97 PRO A C 1
ATOM 759 O O . PRO A 1 97 ? -1.433 -6.188 10.539 1.00 98.62 97 PRO A O 1
ATOM 762 N N . SER A 1 98 ? 0.743 -6.616 10.532 1.00 98.12 98 SER A N 1
ATOM 763 C CA . SER A 1 98 ? 0.883 -6.702 11.996 1.00 98.12 98 SER A CA 1
ATOM 764 C C . SER A 1 98 ? 0.682 -5.393 12.774 1.00 98.12 98 SER A C 1
ATOM 766 O O . SER A 1 98 ? 0.717 -5.417 14.004 1.00 98.12 98 SER A O 1
ATOM 768 N N . LEU A 1 99 ? 0.493 -4.250 12.104 1.00 97.62 99 LEU A N 1
ATOM 769 C CA . LEU A 1 99 ? 0.435 -2.940 12.769 1.00 97.62 99 LEU A CA 1
ATOM 770 C C . LEU A 1 99 ? -0.950 -2.590 13.344 1.00 97.62 99 LEU A C 1
ATOM 772 O O . LEU A 1 99 ? -1.075 -1.592 14.052 1.00 97.62 99 LEU A O 1
ATOM 776 N N . GLY A 1 100 ? -1.978 -3.405 13.082 1.00 97.19 100 GLY A N 1
ATOM 777 C CA . GLY A 1 100 ? -3.302 -3.260 13.703 1.00 97.19 100 GLY A CA 1
ATOM 778 C C . GLY A 1 100 ? -4.117 -2.058 13.209 1.00 97.19 100 GLY A C 1
ATOM 779 O O . GLY A 1 100 ? -5.002 -1.573 13.919 1.00 97.19 100 GLY A O 1
ATOM 780 N N . TYR A 1 101 ? -3.828 -1.553 12.005 1.00 98.56 101 TYR A N 1
ATOM 781 C CA . TYR A 1 101 ? -4.606 -0.480 11.385 1.00 98.56 101 TYR A CA 1
ATOM 782 C C . TYR A 1 101 ? -5.957 -0.994 10.888 1.00 98.56 101 TYR A C 1
ATOM 784 O O . TYR A 1 101 ? -6.053 -2.021 10.226 1.00 98.56 101 TYR A O 1
ATOM 792 N N . ARG A 1 102 ? -7.026 -0.252 11.167 1.00 98.25 102 ARG A N 1
ATOM 793 C CA . ARG A 1 102 ? -8.383 -0.555 10.693 1.00 98.25 102 ARG A CA 1
ATOM 794 C C . ARG A 1 102 ? -8.689 0.079 9.340 1.00 98.25 102 ARG A C 1
ATOM 796 O O . ARG A 1 102 ? -9.487 -0.479 8.595 1.00 98.25 102 ARG A O 1
ATOM 803 N N . ILE A 1 103 ? -8.040 1.197 9.019 1.00 98.69 103 ILE A N 1
ATOM 804 C CA . ILE A 1 103 ? -8.069 1.828 7.696 1.00 98.69 103 ILE A CA 1
ATOM 805 C C . ILE A 1 103 ? -6.627 2.064 7.251 1.00 98.69 103 ILE A C 1
ATOM 807 O O . ILE A 1 103 ? -5.823 2.615 8.003 1.00 98.69 103 ILE A O 1
ATOM 811 N N . ILE A 1 104 ? -6.301 1.638 6.036 1.00 98.88 104 ILE A N 1
ATOM 812 C CA . ILE A 1 104 ? -4.987 1.817 5.422 1.00 98.88 104 ILE A CA 1
ATOM 813 C C . ILE A 1 104 ? -5.201 2.509 4.082 1.00 98.88 104 ILE A C 1
ATOM 815 O O . ILE A 1 104 ? -5.816 1.936 3.185 1.00 98.88 104 ILE A O 1
ATOM 819 N N . ILE A 1 105 ? -4.674 3.720 3.942 1.00 98.81 105 ILE A N 1
ATOM 820 C CA . ILE A 1 105 ? -4.628 4.445 2.674 1.00 98.81 105 ILE A CA 1
ATOM 821 C C . ILE A 1 105 ? -3.215 4.299 2.114 1.00 98.81 105 ILE A C 1
ATOM 823 O O . ILE A 1 105 ? -2.252 4.760 2.727 1.00 98.81 105 ILE A O 1
ATOM 827 N N . LEU A 1 106 ? -3.085 3.626 0.972 1.00 98.44 106 LEU A N 1
ATOM 828 C CA . LEU A 1 106 ? -1.823 3.417 0.265 1.00 98.44 106 LEU A CA 1
ATOM 829 C C . LEU A 1 106 ? -1.757 4.358 -0.937 1.00 98.44 106 LEU A C 1
ATOM 831 O O . LEU A 1 106 ? -2.257 4.023 -2.005 1.00 98.44 106 LEU A O 1
ATOM 835 N N . ARG A 1 107 ? -1.121 5.515 -0.766 1.00 97.88 107 ARG A N 1
ATOM 836 C CA . ARG A 1 107 ? -0.897 6.512 -1.816 1.00 97.88 107 ARG A CA 1
ATOM 837 C C . ARG A 1 107 ? 0.470 6.303 -2.449 1.00 97.88 107 ARG A C 1
ATOM 839 O O . ARG A 1 107 ? 1.482 6.814 -1.973 1.00 97.88 107 ARG A O 1
ATOM 846 N N . VAL A 1 108 ? 0.527 5.463 -3.479 1.00 96.75 108 VAL A N 1
ATOM 847 C CA . VAL A 1 108 ? 1.786 4.951 -4.054 1.00 96.75 108 VAL A CA 1
ATOM 848 C C . VAL A 1 108 ? 1.674 4.759 -5.562 1.00 96.75 108 VAL A C 1
ATOM 850 O O . VAL A 1 108 ? 0.594 4.858 -6.134 1.00 96.75 108 VAL A O 1
ATOM 853 N N . HIS A 1 109 ? 2.783 4.460 -6.236 1.00 94.94 109 HIS A N 1
ATOM 854 C CA . HIS A 1 109 ? 2.738 3.964 -7.612 1.00 94.94 109 HIS A CA 1
ATOM 855 C C . HIS A 1 109 ? 2.422 2.463 -7.653 1.00 94.94 109 HIS A C 1
ATOM 857 O O . HIS A 1 109 ? 2.926 1.691 -6.836 1.00 94.94 109 HIS A O 1
ATOM 863 N N . CYS A 1 110 ? 1.643 2.056 -8.651 1.00 93.31 110 CYS A N 1
ATOM 864 C CA . CYS A 1 110 ? 1.470 0.671 -9.064 1.00 93.31 110 CYS A CA 1
ATOM 865 C C . CYS A 1 110 ? 1.648 0.571 -10.577 1.00 93.31 110 CYS A C 1
ATOM 867 O O . CYS A 1 110 ? 1.545 1.555 -11.314 1.00 93.31 110 CYS A O 1
ATOM 869 N N . GLY A 1 111 ? 1.925 -0.637 -11.041 1.00 89.44 111 GLY A N 1
ATOM 870 C CA . GLY A 1 111 ? 2.004 -0.934 -12.461 1.00 89.44 111 GLY A CA 1
ATOM 871 C C . GLY A 1 111 ? 2.040 -2.435 -12.703 1.00 89.44 111 GLY A C 1
ATOM 872 O O . GLY A 1 111 ? 2.255 -3.200 -11.756 1.00 89.44 111 GLY A O 1
ATOM 873 N N . PRO A 1 112 ? 1.836 -2.870 -13.954 1.00 90.19 112 PRO A N 1
ATOM 874 C CA . PRO A 1 112 ? 1.931 -4.277 -14.293 1.00 90.19 112 PRO A CA 1
ATOM 875 C C . PRO A 1 112 ? 3.365 -4.768 -14.081 1.00 90.19 112 PRO A C 1
ATOM 877 O O . PRO A 1 112 ? 4.338 -4.125 -14.483 1.00 90.19 112 PRO A O 1
ATOM 880 N N . LEU A 1 113 ? 3.501 -5.945 -13.483 1.00 90.31 113 LEU A N 1
ATOM 881 C CA . LEU A 1 113 ? 4.741 -6.697 -13.472 1.00 90.31 113 LEU A CA 1
ATOM 882 C C . LEU A 1 113 ? 5.100 -7.038 -14.915 1.00 90.31 113 LEU A C 1
ATOM 884 O O . LEU A 1 113 ? 4.367 -7.759 -15.580 1.00 90.31 113 LEU A O 1
ATOM 888 N N . VAL A 1 114 ? 6.227 -6.545 -15.410 1.00 88.81 114 VAL A N 1
ATOM 889 C CA . VAL A 1 114 ? 6.622 -6.777 -16.801 1.00 88.81 114 VAL A CA 1
ATOM 890 C C . VAL A 1 114 ? 7.317 -8.128 -16.989 1.00 88.81 114 VAL A C 1
ATOM 892 O O . VAL A 1 114 ? 8.069 -8.587 -16.128 1.00 88.81 114 VAL A O 1
ATOM 895 N N . LYS A 1 115 ? 7.096 -8.758 -18.145 1.00 87.81 115 LYS A N 1
ATOM 896 C CA . LYS A 1 115 ? 7.770 -9.985 -18.588 1.00 87.81 115 LYS A CA 1
ATOM 897 C C . LYS A 1 115 ? 8.633 -9.676 -19.809 1.00 87.81 115 LYS A C 1
ATOM 899 O O . LYS A 1 115 ? 8.188 -8.988 -20.725 1.00 87.81 115 LYS A O 1
ATOM 904 N N . THR A 1 116 ? 9.845 -10.224 -19.847 1.00 88.31 116 THR A N 1
ATOM 905 C CA . THR A 1 116 ? 10.714 -10.160 -21.031 1.00 88.31 116 THR A CA 1
ATOM 906 C C . THR A 1 116 ? 10.574 -11.455 -21.820 1.00 88.31 116 THR A C 1
ATOM 908 O O . THR A 1 116 ? 10.887 -12.534 -21.317 1.00 88.31 116 THR A O 1
ATOM 911 N N . LEU A 1 117 ? 10.084 -11.354 -23.052 1.00 90.06 117 LEU A N 1
ATOM 912 C CA . LEU A 1 117 ? 9.956 -12.471 -23.982 1.00 90.06 117 LEU A CA 1
ATOM 913 C C . LEU A 1 117 ? 11.339 -12.946 -24.476 1.00 90.06 117 LEU A C 1
ATOM 915 O O . LEU A 1 117 ? 12.302 -12.179 -24.419 1.00 90.06 117 LEU A O 1
ATOM 919 N N . PRO A 1 118 ? 11.466 -14.178 -25.019 1.00 93.19 118 PRO A N 1
ATOM 920 C CA . PRO A 1 118 ? 12.750 -14.705 -25.505 1.00 93.19 118 PRO A CA 1
ATOM 921 C C . PRO A 1 118 ? 13.437 -13.837 -26.570 1.00 93.19 118 PRO A C 1
ATOM 923 O O . PRO A 1 118 ? 14.657 -13.852 -26.691 1.00 93.19 118 PRO A O 1
ATOM 926 N N . ASN A 1 119 ? 12.658 -13.064 -27.328 1.00 92.94 119 ASN A N 1
ATOM 927 C CA . ASN A 1 119 ? 13.143 -12.113 -28.331 1.00 92.94 119 ASN A CA 1
ATOM 928 C C . ASN A 1 119 ? 13.563 -10.747 -27.738 1.00 92.94 119 ASN A C 1
ATOM 930 O O . ASN A 1 119 ? 13.865 -9.826 -28.491 1.00 92.94 119 ASN A O 1
ATOM 934 N N . GLY A 1 120 ? 13.543 -10.594 -26.410 1.00 89.81 120 GLY A N 1
ATOM 935 C CA . GLY A 1 120 ? 13.887 -9.362 -25.698 1.00 89.81 120 GLY A CA 1
ATOM 936 C C . GLY A 1 120 ? 12.753 -8.337 -25.584 1.00 89.81 120 GLY A C 1
ATOM 937 O O . GLY A 1 120 ? 12.950 -7.296 -24.962 1.00 89.81 120 GLY A O 1
ATOM 938 N N . THR A 1 121 ? 11.568 -8.596 -26.147 1.00 91.19 121 THR A N 1
ATOM 939 C CA . THR A 1 121 ? 10.416 -7.689 -26.020 1.00 91.19 121 THR A CA 1
ATOM 940 C C . THR A 1 121 ? 9.879 -7.690 -24.589 1.00 91.19 121 THR A C 1
ATOM 942 O O . THR A 1 121 ? 9.642 -8.751 -24.016 1.00 91.19 121 THR A O 1
ATOM 945 N N . ILE A 1 122 ? 9.651 -6.503 -24.024 1.00 87.75 122 ILE A N 1
ATOM 946 C CA . ILE A 1 122 ? 9.023 -6.333 -22.710 1.00 87.75 122 ILE A CA 1
ATOM 947 C C . ILE A 1 122 ? 7.515 -6.182 -22.908 1.00 87.75 122 ILE A C 1
ATOM 949 O O . ILE A 1 122 ? 7.074 -5.310 -23.654 1.00 87.75 122 ILE A O 1
ATOM 953 N N . VAL A 1 123 ? 6.735 -7.023 -22.235 1.00 89.62 123 VAL A N 1
ATOM 954 C CA . VAL A 1 123 ? 5.268 -6.997 -22.265 1.00 89.62 123 VAL A CA 1
ATOM 955 C C . VAL A 1 123 ? 4.703 -6.921 -20.844 1.00 89.62 123 VAL A C 1
ATOM 957 O O . VAL A 1 123 ? 5.342 -7.425 -19.914 1.00 89.62 123 VAL A O 1
ATOM 960 N N . PRO A 1 124 ? 3.522 -6.314 -20.636 1.00 87.25 124 PRO A N 1
ATOM 961 C CA . PRO A 1 124 ? 2.819 -6.405 -19.361 1.00 87.25 124 PRO A CA 1
ATOM 962 C C . PRO A 1 124 ? 2.541 -7.868 -18.996 1.00 87.25 124 PRO A C 1
ATOM 964 O O . PRO A 1 124 ? 2.132 -8.666 -19.841 1.00 87.25 124 PRO A O 1
ATOM 967 N N . GLY A 1 125 ? 2.808 -8.23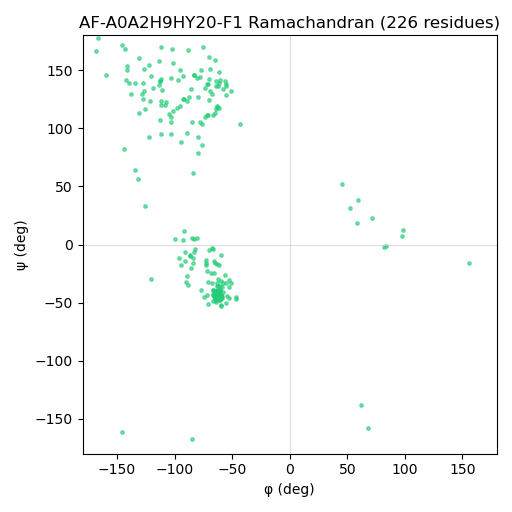2 -17.748 1.00 87.81 125 GLY A N 1
ATOM 968 C CA . GLY A 1 125 ? 2.356 -9.478 -17.143 1.00 87.81 125 GLY A CA 1
ATOM 969 C C . GLY A 1 125 ? 0.946 -9.341 -16.576 1.00 87.81 125 GLY A C 1
ATOM 970 O O . GLY A 1 125 ? 0.249 -8.375 -16.854 1.00 87.81 125 GLY A O 1
ATOM 971 N N . GLU A 1 126 ? 0.531 -10.326 -15.783 1.00 88.19 126 GLU A N 1
ATOM 972 C CA . GLU A 1 126 ? -0.850 -10.438 -15.282 1.00 88.19 126 GLU A CA 1
ATOM 973 C C . GLU A 1 126 ? -1.037 -9.817 -13.891 1.00 88.19 126 GLU A C 1
ATOM 975 O O . GLU A 1 126 ? -2.155 -9.515 -13.487 1.00 88.19 126 GLU A O 1
ATOM 980 N N . ASP A 1 127 ? 0.052 -9.600 -13.155 1.00 91.69 127 ASP A N 1
ATOM 981 C CA . ASP A 1 127 ? 0.017 -9.102 -11.781 1.00 91.69 127 ASP A CA 1
ATOM 982 C C . ASP A 1 127 ? 0.382 -7.624 -11.711 1.00 91.69 127 ASP A C 1
ATOM 984 O O . ASP A 1 127 ? 1.299 -7.177 -12.398 1.00 91.69 127 ASP A O 1
ATOM 988 N N . ALA A 1 128 ? -0.274 -6.876 -10.825 1.00 92.19 128 ALA A N 1
ATOM 989 C CA . ALA A 1 128 ? 0.202 -5.560 -10.410 1.00 92.19 128 ALA A CA 1
ATOM 990 C C . ALA A 1 128 ? 1.258 -5.683 -9.306 1.00 92.19 128 ALA A C 1
ATOM 992 O O . ALA A 1 128 ? 1.165 -6.545 -8.433 1.00 92.19 128 ALA A O 1
ATOM 993 N N . ILE A 1 129 ? 2.234 -4.779 -9.304 1.00 95.38 129 ILE A N 1
ATOM 994 C CA . ILE A 1 129 ? 3.210 -4.626 -8.218 1.00 95.38 129 ILE A CA 1
ATOM 995 C C . ILE A 1 129 ? 2.999 -3.287 -7.508 1.00 95.38 129 ILE A C 1
ATOM 997 O O . ILE A 1 129 ? 2.748 -2.274 -8.164 1.00 95.38 129 ILE A O 1
ATOM 1001 N N . LEU A 1 130 ? 3.139 -3.272 -6.178 1.00 97.00 130 LEU A N 1
ATOM 1002 C CA . LEU A 1 130 ? 3.154 -2.031 -5.397 1.00 97.00 130 LEU A CA 1
ATOM 1003 C C . LEU A 1 130 ? 4.576 -1.497 -5.325 1.00 97.00 130 LEU A C 1
ATOM 1005 O O . LEU A 1 130 ? 5.499 -2.207 -4.916 1.00 97.00 130 LEU A O 1
ATOM 1009 N N . PHE A 1 131 ? 4.763 -0.236 -5.688 1.00 96.69 131 PHE A N 1
ATOM 1010 C CA . PHE A 1 131 ? 6.069 0.396 -5.621 1.00 96.69 131 PHE A CA 1
ATOM 1011 C C . PHE A 1 131 ? 6.346 0.779 -4.167 1.00 96.69 131 PHE A C 1
ATOM 1013 O O . PHE A 1 131 ? 5.444 1.168 -3.417 1.00 96.69 131 PHE A O 1
ATOM 1020 N N . THR A 1 132 ? 7.602 0.671 -3.751 1.00 97.75 132 THR A N 1
ATOM 1021 C CA . THR A 1 132 ? 8.083 1.373 -2.561 1.00 97.75 132 THR A CA 1
ATOM 1022 C C . THR A 1 132 ? 8.580 2.761 -2.978 1.00 97.75 132 THR A C 1
ATOM 1024 O O . THR A 1 132 ? 8.799 3.030 -4.158 1.00 97.75 132 THR A O 1
ATOM 1027 N N . ALA A 1 133 ? 8.815 3.637 -2.006 1.00 96.25 133 ALA A N 1
ATOM 1028 C CA . ALA A 1 133 ? 9.603 4.854 -2.203 1.00 96.25 133 ALA A CA 1
ATOM 1029 C C . ALA A 1 133 ? 11.095 4.623 -1.878 1.00 96.25 133 ALA A C 1
ATOM 1031 O O . ALA A 1 133 ? 11.868 5.569 -1.746 1.00 96.25 133 ALA A O 1
ATOM 1032 N N . GLU A 1 134 ? 11.508 3.362 -1.716 1.00 96.81 134 GLU A N 1
ATOM 1033 C CA . GLU A 1 134 ? 12.874 2.974 -1.378 1.00 96.81 134 GLU A CA 1
ATOM 1034 C C . GLU A 1 134 ? 13.654 2.631 -2.649 1.00 96.81 134 GLU A C 1
ATOM 1036 O O . GLU A 1 134 ? 13.319 1.680 -3.364 1.00 96.81 134 GLU A O 1
ATOM 1041 N N . ALA A 1 135 ? 14.727 3.382 -2.904 1.00 95.75 135 ALA A N 1
ATOM 1042 C CA . ALA A 1 135 ? 15.621 3.114 -4.022 1.00 95.75 135 ALA A CA 1
ATOM 1043 C C . ALA A 1 135 ? 16.162 1.676 -3.966 1.00 95.75 135 ALA A C 1
ATOM 1045 O O . ALA A 1 135 ? 16.589 1.172 -2.919 1.00 95.75 135 ALA A O 1
ATOM 1046 N N . TYR A 1 136 ? 16.170 1.020 -5.121 1.00 96.94 136 TYR A N 1
ATOM 1047 C CA . TYR A 1 136 ? 16.697 -0.323 -5.269 1.00 96.94 136 TYR A CA 1
ATOM 1048 C C . TYR A 1 136 ? 18.193 -0.359 -4.935 1.00 96.94 136 TYR A C 1
ATOM 1050 O O . TYR A 1 136 ? 18.984 0.464 -5.397 1.00 96.94 136 TYR A O 1
ATOM 1058 N N . SER A 1 137 ? 18.603 -1.383 -4.188 1.00 96.69 137 SER A N 1
ATOM 1059 C CA . SER A 1 137 ? 20.011 -1.678 -3.934 1.00 96.69 137 SER A CA 1
ATOM 1060 C C . SER A 1 137 ? 20.270 -3.182 -4.021 1.00 96.69 137 SER A C 1
ATOM 1062 O O . SER A 1 137 ? 19.607 -3.949 -3.322 1.00 96.69 137 SER A O 1
ATOM 1064 N N . PRO A 1 138 ? 21.278 -3.646 -4.783 1.00 96.00 138 PRO A N 1
ATOM 1065 C CA . PRO A 1 138 ? 21.611 -5.073 -4.857 1.00 96.00 138 PRO A CA 1
ATOM 1066 C C . PRO A 1 138 ? 22.079 -5.662 -3.513 1.00 96.00 138 PRO A C 1
ATOM 1068 O O . PRO A 1 138 ? 22.086 -6.878 -3.337 1.00 96.00 138 PRO A O 1
ATOM 1071 N N . ASN A 1 139 ? 22.453 -4.812 -2.551 1.00 97.00 139 ASN A N 1
ATOM 1072 C CA . ASN A 1 139 ? 22.980 -5.232 -1.253 1.00 97.00 139 ASN A CA 1
ATOM 1073 C C . ASN A 1 139 ? 21.918 -5.281 -0.140 1.00 97.00 139 ASN A C 1
ATOM 1075 O O . ASN A 1 139 ? 22.186 -5.848 0.919 1.00 97.00 139 ASN A O 1
ATOM 1079 N N . LYS A 1 140 ? 20.713 -4.738 -0.362 1.00 97.38 140 LYS A N 1
ATOM 1080 C CA . LYS A 1 140 ? 19.595 -4.786 0.600 1.00 97.38 140 LYS A CA 1
ATOM 1081 C C . LYS A 1 140 ? 18.659 -5.952 0.305 1.00 97.38 140 LYS A C 1
ATOM 1083 O O . LYS A 1 140 ? 18.517 -6.340 -0.840 1.00 97.38 140 LYS A O 1
ATOM 1088 N N . TYR A 1 141 ? 18.000 -6.523 1.313 1.00 96.94 141 TYR A N 1
ATOM 1089 C CA . TYR A 1 141 ? 16.977 -7.569 1.113 1.00 96.94 141 TYR A CA 1
ATOM 1090 C C . TYR A 1 141 ? 17.431 -8.766 0.250 1.00 96.94 141 TYR A C 1
ATOM 1092 O O . TYR A 1 141 ? 16.624 -9.370 -0.451 1.00 96.94 141 TYR A O 1
ATOM 1100 N N . ARG A 1 142 ? 18.724 -9.128 0.285 1.00 96.12 142 ARG A N 1
ATOM 1101 C CA . ARG A 1 142 ? 19.334 -10.121 -0.628 1.00 96.12 142 ARG A CA 1
ATOM 1102 C C . ARG A 1 142 ? 18.607 -11.466 -0.677 1.00 96.12 142 ARG A C 1
ATOM 1104 O O . ARG A 1 142 ? 18.657 -12.142 -1.698 1.00 96.12 142 ARG A O 1
ATOM 1111 N N . ILE A 1 143 ? 17.980 -11.866 0.429 1.00 94.25 143 ILE A N 1
ATOM 1112 C CA . ILE A 1 143 ? 17.186 -13.096 0.505 1.00 94.25 143 ILE A CA 1
ATOM 1113 C C . ILE A 1 143 ? 15.893 -12.934 -0.304 1.00 94.25 143 ILE A C 1
ATOM 1115 O O . ILE A 1 143 ? 15.644 -13.743 -1.189 1.00 94.25 143 ILE A O 1
ATOM 1119 N N . TYR A 1 144 ? 15.139 -11.856 -0.078 1.00 94.75 144 TYR A N 1
ATOM 1120 C CA . TYR A 1 144 ? 13.872 -11.579 -0.765 1.00 94.75 144 TYR A CA 1
ATOM 1121 C C . TYR A 1 144 ? 14.046 -11.245 -2.256 1.00 94.75 144 TYR A C 1
ATOM 1123 O O . TYR A 1 144 ? 13.156 -11.478 -3.066 1.00 94.75 144 TYR A O 1
ATOM 1131 N N . GLN A 1 145 ? 15.218 -10.759 -2.671 1.00 94.62 145 GLN A N 1
ATOM 1132 C CA . GLN A 1 145 ? 15.520 -10.527 -4.091 1.00 94.62 145 GLN A CA 1
ATOM 1133 C C . GLN A 1 145 ? 15.598 -11.811 -4.942 1.00 94.62 145 GLN A C 1
ATOM 1135 O O . GLN A 1 145 ? 15.772 -11.725 -6.154 1.00 94.62 145 GLN A O 1
ATOM 1140 N N . ARG A 1 146 ? 15.480 -13.001 -4.339 1.00 92.19 146 ARG A N 1
ATOM 1141 C CA . ARG A 1 146 ? 15.507 -14.296 -5.041 1.00 92.19 146 ARG A CA 1
ATOM 1142 C C . ARG A 1 146 ? 14.149 -14.729 -5.604 1.00 92.19 146 ARG A C 1
ATOM 1144 O O . ARG A 1 146 ? 14.049 -15.840 -6.112 1.00 92.19 146 ARG A O 1
ATOM 1151 N N . GLY A 1 147 ? 13.132 -13.875 -5.521 1.00 93.88 147 GLY A N 1
ATOM 1152 C CA . GLY A 1 147 ? 11.811 -14.137 -6.097 1.00 93.88 147 GLY A CA 1
ATOM 1153 C C . GLY A 1 147 ? 10.669 -13.373 -5.431 1.00 93.88 147 GLY A C 1
ATOM 1154 O O . GLY A 1 147 ? 9.604 -13.248 -6.019 1.00 93.88 147 GLY A O 1
ATOM 1155 N N . GLN A 1 148 ? 10.883 -12.819 -4.238 1.00 96.81 148 GLN A N 1
ATOM 1156 C CA . GLN A 1 148 ? 9.847 -12.143 -3.452 1.00 96.81 148 GLN A CA 1
ATOM 1157 C C . GLN A 1 148 ? 9.752 -10.639 -3.728 1.00 96.81 148 GLN A C 1
ATOM 1159 O O . GLN A 1 148 ? 8.780 -10.010 -3.329 1.00 96.81 148 GLN A O 1
ATOM 1164 N N . LEU A 1 149 ? 10.746 -10.049 -4.396 1.00 97.12 149 LEU A N 1
ATOM 1165 C CA . LEU A 1 149 ? 10.766 -8.629 -4.747 1.00 97.12 149 LEU A CA 1
ATOM 1166 C C . LEU A 1 149 ? 10.845 -8.430 -6.254 1.00 97.12 149 LEU A C 1
ATOM 1168 O O . LEU A 1 149 ? 11.553 -9.150 -6.958 1.00 97.12 149 LEU A O 1
ATOM 1172 N N . ALA A 1 150 ? 10.177 -7.380 -6.712 1.00 95.56 150 ALA A N 1
ATOM 1173 C CA . ALA A 1 150 ? 10.306 -6.841 -8.051 1.00 95.56 150 ALA A CA 1
ATOM 1174 C C . ALA A 1 150 ? 11.176 -5.575 -8.037 1.00 95.56 150 ALA A C 1
ATOM 1176 O O . ALA A 1 150 ? 11.504 -5.003 -6.990 1.00 95.56 150 ALA A O 1
ATOM 1177 N N . ARG A 1 151 ? 11.554 -5.136 -9.236 1.00 94.06 151 ARG A N 1
ATOM 1178 C CA . ARG A 1 151 ? 12.166 -3.829 -9.467 1.00 94.06 151 ARG A CA 1
ATOM 1179 C C . ARG A 1 151 ? 11.192 -2.991 -10.270 1.00 94.06 151 ARG A C 1
ATOM 1181 O O . ARG A 1 151 ? 10.560 -3.505 -11.190 1.00 94.06 151 ARG A O 1
ATOM 1188 N N . ALA A 1 152 ? 11.107 -1.721 -9.926 1.00 93.06 152 ALA A N 1
ATOM 1189 C CA . ALA A 1 152 ? 10.138 -0.810 -10.494 1.00 93.06 152 ALA A CA 1
ATOM 1190 C C . ALA A 1 152 ? 10.819 0.447 -11.026 1.00 93.06 152 ALA A C 1
ATOM 1192 O O . ALA A 1 152 ? 11.726 0.992 -10.398 1.00 93.06 152 ALA A O 1
ATOM 1193 N N . VAL A 1 153 ? 10.357 0.896 -12.189 1.00 91.75 153 VAL A N 1
ATOM 1194 C CA . VAL A 1 153 ? 10.785 2.133 -12.838 1.00 91.75 153 VAL A CA 1
ATOM 1195 C C . VAL A 1 153 ? 9.534 2.940 -13.130 1.00 91.75 153 VAL A C 1
ATOM 1197 O O . VAL A 1 153 ? 8.557 2.405 -13.653 1.00 91.75 153 VAL A O 1
ATOM 1200 N N . ILE A 1 154 ? 9.558 4.221 -12.784 1.00 88.56 154 ILE A N 1
ATOM 1201 C CA . ILE A 1 154 ? 8.427 5.117 -13.014 1.00 88.56 154 ILE A CA 1
ATOM 1202 C C . ILE A 1 154 ? 8.525 5.668 -14.435 1.00 88.56 154 ILE A C 1
ATOM 1204 O O . ILE A 1 154 ? 9.594 6.091 -14.885 1.00 88.56 154 ILE A O 1
ATOM 1208 N N . THR A 1 155 ? 7.408 5.663 -15.160 1.00 83.31 155 THR A N 1
ATOM 1209 C CA . THR A 1 155 ? 7.338 6.201 -16.522 1.00 83.31 155 THR A CA 1
ATOM 1210 C C . THR A 1 155 ? 7.814 7.654 -16.546 1.00 83.31 155 THR A C 1
ATOM 1212 O O . THR A 1 155 ? 7.370 8.480 -15.753 1.00 83.31 155 THR A O 1
ATOM 1215 N N . GLY A 1 156 ? 8.746 7.967 -17.448 1.00 82.25 156 GLY A N 1
ATOM 1216 C CA . GLY A 1 156 ? 9.381 9.289 -17.528 1.00 82.25 156 GLY A CA 1
ATOM 1217 C C . GLY A 1 156 ? 10.538 9.514 -16.543 1.00 82.25 156 GLY A C 1
ATOM 1218 O O . GLY A 1 156 ? 11.174 10.561 -16.602 1.00 82.25 156 GLY A O 1
ATOM 1219 N N . ARG A 1 157 ? 10.853 8.538 -15.679 1.00 82.88 157 ARG A N 1
ATOM 1220 C CA . ARG A 1 157 ? 11.959 8.574 -14.704 1.00 82.88 157 ARG A CA 1
ATOM 1221 C C . ARG A 1 157 ? 12.792 7.295 -14.758 1.00 82.88 157 ARG A C 1
ATOM 1223 O O . ARG A 1 157 ? 12.980 6.593 -13.771 1.00 82.88 157 ARG A O 1
ATOM 1230 N N . SER A 1 158 ? 13.305 6.977 -15.945 1.00 78.06 158 SER A N 1
ATOM 1231 C CA . SER A 1 158 ? 14.018 5.718 -16.208 1.00 78.06 158 SER A CA 1
ATOM 1232 C C . SER A 1 158 ? 15.342 5.548 -15.453 1.00 78.06 158 SER A C 1
ATOM 1234 O O . SER A 1 158 ? 15.893 4.451 -15.426 1.00 78.06 158 SER A O 1
ATOM 1236 N N . ASN A 1 159 ? 15.872 6.622 -14.868 1.00 83.44 159 ASN A N 1
ATOM 1237 C CA . ASN A 1 159 ? 17.074 6.622 -14.035 1.00 83.44 159 ASN A CA 1
ATOM 1238 C C . ASN A 1 159 ? 16.793 6.316 -12.553 1.00 83.44 159 ASN A C 1
ATOM 1240 O O . ASN A 1 159 ? 17.740 6.101 -11.798 1.00 83.44 159 ASN A O 1
ATOM 1244 N N . GLU A 1 160 ? 15.526 6.292 -12.133 1.00 89.12 160 GLU A N 1
ATOM 1245 C CA . GLU A 1 160 ? 15.117 6.003 -10.761 1.00 89.12 160 GLU A CA 1
ATOM 1246 C C . GLU A 1 160 ? 14.578 4.568 -10.683 1.00 89.12 160 GLU A C 1
ATOM 1248 O O . GLU A 1 160 ? 13.520 4.240 -11.222 1.00 89.12 160 GLU A O 1
ATOM 1253 N N . LEU A 1 161 ? 15.340 3.691 -10.026 1.00 94.19 161 LEU A N 1
ATOM 1254 C CA . LEU A 1 161 ? 14.982 2.291 -9.822 1.00 94.19 161 LEU A CA 1
ATOM 1255 C C . LEU A 1 161 ? 14.589 2.086 -8.362 1.00 94.19 161 LEU A C 1
ATOM 1257 O O . LEU A 1 161 ? 15.395 2.332 -7.465 1.00 94.19 161 LEU A O 1
ATOM 1261 N N . TYR A 1 162 ? 13.380 1.590 -8.130 1.00 96.62 162 TYR A N 1
ATOM 1262 C CA . TYR A 1 162 ? 12.820 1.346 -6.803 1.00 96.62 162 TYR A CA 1
ATOM 1263 C C . TYR A 1 162 ? 12.625 -0.146 -6.550 1.00 96.62 162 TYR A C 1
ATOM 1265 O O . TYR A 1 162 ? 12.525 -0.953 -7.484 1.00 96.62 162 TYR A O 1
ATOM 1273 N N . PHE A 1 163 ? 12.564 -0.526 -5.275 1.00 97.81 163 PHE A N 1
ATOM 1274 C CA . PHE A 1 163 ? 11.979 -1.814 -4.924 1.00 97.81 163 PHE A CA 1
ATOM 1275 C C . PHE A 1 163 ? 10.470 -1.795 -5.184 1.00 97.81 163 PHE A C 1
ATOM 1277 O O . PHE A 1 163 ? 9.805 -0.766 -5.084 1.00 97.81 163 PHE A O 1
ATOM 1284 N N . ALA A 1 164 ? 9.919 -2.960 -5.492 1.00 97.44 164 ALA A N 1
ATOM 1285 C CA . ALA A 1 164 ? 8.483 -3.161 -5.547 1.00 97.44 164 ALA A CA 1
ATOM 1286 C C . ALA A 1 164 ? 8.120 -4.529 -4.980 1.00 97.44 164 ALA A C 1
ATOM 1288 O O . ALA A 1 164 ? 8.936 -5.458 -4.994 1.00 97.44 164 ALA A O 1
ATOM 1289 N N . VAL A 1 165 ? 6.896 -4.642 -4.476 1.00 97.94 165 VAL A N 1
ATOM 1290 C CA . VAL A 1 165 ? 6.369 -5.880 -3.908 1.00 97.94 165 VAL A CA 1
ATOM 1291 C C . VAL A 1 165 ? 5.256 -6.433 -4.808 1.00 97.94 165 VAL A C 1
ATOM 1293 O O . VAL A 1 165 ? 4.275 -5.735 -5.074 1.00 97.94 165 VAL A O 1
ATOM 1296 N N . PRO A 1 166 ? 5.412 -7.657 -5.335 1.00 96.94 166 PRO A N 1
ATOM 1297 C CA . PRO A 1 166 ? 4.345 -8.371 -6.032 1.00 96.94 166 PRO A CA 1
ATOM 1298 C C . PRO A 1 166 ? 3.310 -8.937 -5.038 1.00 96.94 166 PRO A C 1
ATOM 1300 O O . PRO A 1 166 ? 3.582 -8.964 -3.835 1.00 96.94 166 PRO A O 1
ATOM 1303 N N . PRO A 1 167 ? 2.153 -9.447 -5.500 1.00 97.12 167 PRO A N 1
ATOM 1304 C CA . PRO A 1 167 ? 1.107 -9.966 -4.616 1.00 97.12 167 PRO A CA 1
ATOM 1305 C C . PRO A 1 167 ? 1.606 -11.049 -3.646 1.00 97.12 167 PRO A C 1
ATOM 1307 O O . PRO A 1 167 ? 1.350 -10.980 -2.445 1.00 97.12 167 PRO A O 1
ATOM 1310 N N . TRP A 1 168 ? 2.402 -12.007 -4.135 1.00 97.25 168 TRP A N 1
ATOM 1311 C CA . TRP A 1 168 ? 2.921 -13.117 -3.324 1.00 97.25 168 TRP A CA 1
ATOM 1312 C C . TRP A 1 168 ? 3.880 -12.678 -2.211 1.00 97.25 168 TRP A C 1
ATOM 1314 O O . TRP A 1 168 ? 4.095 -13.432 -1.267 1.00 97.25 168 TRP A O 1
ATOM 1324 N N . PHE A 1 169 ? 4.414 -11.452 -2.243 1.00 98.38 169 PHE A N 1
ATOM 1325 C CA . PHE A 1 169 ? 5.183 -10.916 -1.117 1.00 98.38 169 PHE A CA 1
ATOM 1326 C C . PHE A 1 169 ? 4.349 -10.878 0.172 1.00 98.38 169 PHE A C 1
ATOM 1328 O O . PHE A 1 169 ? 4.864 -11.154 1.257 1.00 98.38 169 PHE A O 1
ATOM 1335 N N . PHE A 1 170 ? 3.052 -10.573 0.071 1.00 98.06 170 PHE A N 1
ATOM 1336 C CA . PHE A 1 170 ? 2.167 -10.542 1.236 1.00 98.06 170 PHE A CA 1
ATOM 1337 C C . PHE A 1 170 ? 1.875 -11.942 1.778 1.00 98.06 170 PHE A C 1
ATOM 1339 O O . PHE A 1 170 ? 1.756 -12.115 2.992 1.00 98.06 170 PHE A O 1
ATOM 1346 N N . ASP A 1 171 ? 1.825 -12.951 0.913 1.00 95.62 171 ASP A N 1
ATOM 1347 C CA . ASP A 1 171 ? 1.650 -14.343 1.326 1.00 95.62 171 ASP A CA 1
ATOM 1348 C C . ASP A 1 171 ? 2.949 -14.913 1.937 1.00 95.62 171 ASP A C 1
ATOM 1350 O O . ASP A 1 171 ? 2.918 -15.516 3.010 1.00 95.62 171 ASP A O 1
ATOM 1354 N N . GLU A 1 172 ? 4.101 -14.670 1.303 1.00 97.00 172 GLU A N 1
ATOM 1355 C CA . GLU A 1 172 ? 5.379 -15.316 1.639 1.00 97.00 172 GLU A CA 1
ATOM 1356 C C . GLU A 1 172 ? 6.216 -14.577 2.691 1.00 97.00 172 GLU A C 1
ATOM 1358 O O . GLU A 1 172 ? 6.974 -15.209 3.427 1.00 97.00 172 GLU A O 1
ATOM 1363 N N . CYS A 1 173 ? 6.150 -13.243 2.740 1.00 97.81 173 CYS A N 1
ATOM 1364 C CA . CYS A 1 173 ? 7.096 -12.428 3.514 1.00 97.81 173 CYS A CA 1
ATOM 1365 C C . CYS A 1 173 ? 6.455 -11.571 4.594 1.00 97.81 173 CYS A C 1
ATOM 1367 O O . CYS A 1 173 ? 7.129 -11.262 5.580 1.00 97.81 173 CYS A O 1
ATOM 1369 N N . ALA A 1 174 ? 5.209 -11.134 4.406 1.00 97.50 174 ALA A N 1
ATOM 1370 C CA . ALA A 1 174 ? 4.592 -10.238 5.370 1.00 97.50 174 ALA A CA 1
ATOM 1371 C C . ALA A 1 174 ? 4.404 -10.914 6.739 1.00 97.50 174 ALA A C 1
ATOM 1373 O O . ALA A 1 174 ? 4.371 -12.141 6.860 1.00 97.50 174 ALA A O 1
ATOM 1374 N N . GLU A 1 175 ? 4.273 -10.107 7.785 1.00 98.12 175 GLU A N 1
ATOM 1375 C CA . GLU A 1 175 ? 4.107 -10.515 9.179 1.00 98.12 175 GLU A CA 1
ATOM 1376 C C . GLU A 1 175 ? 2.707 -10.151 9.674 1.00 98.12 175 GLU A C 1
ATOM 1378 O O . GLU A 1 175 ? 2.166 -9.103 9.332 1.00 98.12 175 GLU A O 1
ATOM 1383 N N . GLY A 1 176 ? 2.110 -11.015 10.499 1.00 98.00 176 GLY A N 1
ATOM 1384 C CA . GLY A 1 176 ? 0.782 -10.774 11.075 1.00 98.00 176 GLY A CA 1
ATOM 1385 C C . GLY A 1 176 ? -0.354 -10.809 10.050 1.00 98.00 176 GLY A C 1
ATOM 1386 O O . GLY A 1 176 ? -0.223 -11.440 8.999 1.00 98.00 176 GLY A O 1
ATOM 1387 N N . LYS A 1 177 ? -1.480 -10.167 10.370 1.00 98.19 177 LYS A N 1
ATOM 1388 C CA . LYS A 1 177 ? -2.701 -10.120 9.555 1.00 98.19 177 LYS A CA 1
ATOM 1389 C C . LYS A 1 177 ? -3.329 -8.740 9.640 1.00 98.19 177 LYS A C 1
ATOM 1391 O O . LYS A 1 177 ? -3.264 -8.130 10.689 1.00 98.19 177 LYS A O 1
ATOM 1396 N N . PHE A 1 178 ? -4.010 -8.316 8.584 1.00 98.31 178 PHE A N 1
ATOM 1397 C CA . PHE A 1 178 ? -4.695 -7.023 8.536 1.00 98.31 178 PHE A CA 1
ATOM 1398 C C . PHE A 1 178 ? -5.912 -6.906 9.480 1.00 98.31 178 PHE A C 1
ATOM 1400 O O . PHE A 1 178 ? -6.514 -5.849 9.543 1.00 98.31 178 PHE A O 1
ATOM 1407 N N . ASP A 1 179 ? -6.306 -7.946 10.221 1.00 95.50 179 ASP A N 1
ATOM 1408 C CA . ASP A 1 179 ? -7.330 -7.860 11.279 1.00 95.50 179 ASP A CA 1
ATOM 1409 C C . ASP A 1 179 ? -8.605 -7.072 10.891 1.00 95.50 179 ASP A C 1
ATOM 1411 O O . ASP A 1 179 ? -9.051 -6.148 11.582 1.00 95.50 179 ASP A O 1
ATOM 1415 N N . ASP A 1 180 ? -9.199 -7.444 9.753 1.00 98.12 180 ASP A N 1
ATOM 1416 C CA . ASP A 1 180 ? -10.355 -6.782 9.147 1.00 98.12 180 ASP A CA 1
ATOM 1417 C C . ASP A 1 180 ? -10.112 -5.297 8.794 1.00 98.12 180 ASP A C 1
ATOM 1419 O O . ASP A 1 180 ? -11.013 -4.459 8.963 1.00 98.12 180 ASP A O 1
ATOM 1423 N N . SER A 1 181 ? -8.910 -4.944 8.313 1.00 98.56 181 SER A N 1
ATOM 1424 C CA . SER A 1 181 ? -8.639 -3.626 7.721 1.00 98.56 181 SER A CA 1
ATOM 1425 C C . SER A 1 181 ? -9.502 -3.380 6.484 1.00 98.56 181 SER A C 1
ATOM 1427 O O . SER A 1 181 ? -9.761 -4.287 5.686 1.00 98.56 181 SER A O 1
ATOM 1429 N N . ILE A 1 182 ? -9.844 -2.114 6.270 1.00 98.75 182 ILE A N 1
ATOM 1430 C CA . ILE A 1 182 ? -10.196 -1.574 4.958 1.00 98.75 182 ILE A CA 1
ATOM 1431 C C . ILE A 1 182 ? -8.918 -1.009 4.339 1.00 98.75 182 ILE A C 1
ATOM 1433 O O . ILE A 1 182 ? -8.245 -0.182 4.955 1.00 98.75 182 ILE A O 1
ATOM 1437 N N . VAL A 1 183 ? -8.585 -1.456 3.133 1.00 98.69 183 VAL A N 1
ATOM 1438 C CA . VAL A 1 183 ? -7.418 -0.989 2.380 1.00 98.69 183 VAL A CA 1
ATOM 1439 C C . VAL A 1 183 ? -7.901 -0.208 1.169 1.00 98.69 183 VAL A C 1
ATOM 1441 O O . VAL A 1 183 ? -8.659 -0.733 0.357 1.00 98.69 183 VAL A O 1
ATOM 1444 N N . ILE A 1 184 ? -7.463 1.041 1.056 1.00 98.56 184 ILE A N 1
ATOM 1445 C CA . ILE A 1 184 ? -7.731 1.919 -0.081 1.00 98.56 184 ILE A CA 1
ATOM 1446 C C . ILE A 1 184 ? -6.399 2.145 -0.792 1.00 98.56 184 ILE A C 1
ATOM 1448 O O . ILE A 1 184 ? -5.517 2.826 -0.269 1.00 98.56 184 ILE A O 1
ATOM 1452 N N . LEU A 1 185 ? -6.235 1.529 -1.959 1.00 97.62 185 LEU A N 1
ATOM 1453 C CA . LEU A 1 185 ? -5.066 1.683 -2.809 1.00 97.62 185 LEU A CA 1
ATOM 1454 C C . LEU A 1 185 ? -5.275 2.854 -3.769 1.00 97.62 185 LEU A C 1
ATOM 1456 O O . LEU A 1 185 ? -5.867 2.730 -4.840 1.00 97.62 185 LEU A O 1
ATOM 1460 N N . ASP A 1 186 ? -4.751 3.993 -3.345 1.00 97.00 186 ASP A N 1
ATOM 1461 C CA . ASP A 1 186 ? -4.726 5.261 -4.053 1.00 97.00 186 ASP A CA 1
ATOM 1462 C C . ASP A 1 186 ? -3.595 5.251 -5.096 1.00 97.00 186 ASP A C 1
ATOM 1464 O O . ASP A 1 186 ? -2.474 5.718 -4.866 1.00 97.00 186 ASP A O 1
ATOM 1468 N N . SER A 1 187 ? -3.860 4.586 -6.225 1.00 93.56 187 SER A N 1
ATOM 1469 C CA . SER A 1 187 ? -2.869 4.371 -7.280 1.00 93.56 187 SER A CA 1
ATOM 1470 C C . SER A 1 187 ? -3.482 4.046 -8.641 1.00 93.56 187 SER A C 1
ATOM 1472 O O . SER A 1 187 ? -4.469 3.315 -8.723 1.00 93.56 187 SER A O 1
ATOM 1474 N N . CYS A 1 188 ? -2.843 4.493 -9.728 1.00 89.06 188 CYS A N 1
ATOM 1475 C CA . CYS A 1 188 ? -3.117 3.956 -11.066 1.00 89.06 188 CYS A CA 1
ATOM 1476 C C . CYS A 1 188 ? -2.918 2.446 -11.079 1.00 89.06 188 CYS A C 1
ATOM 1478 O O . CYS A 1 188 ? -1.934 1.967 -10.524 1.00 89.06 188 CYS A O 1
ATOM 1480 N N . TYR A 1 189 ? -3.784 1.710 -11.776 1.00 88.31 189 TYR A N 1
ATOM 1481 C CA . TYR A 1 189 ? -3.636 0.262 -11.946 1.00 88.31 189 TYR A CA 1
ATOM 1482 C C . TYR A 1 189 ? -3.594 -0.530 -10.622 1.00 88.31 189 TYR A C 1
ATOM 1484 O O . TYR A 1 189 ? -3.167 -1.686 -10.607 1.00 88.31 189 TYR A O 1
ATOM 1492 N N . GLY A 1 190 ? -4.053 0.052 -9.506 1.00 83.31 190 GLY A N 1
ATOM 1493 C CA . GLY A 1 190 ? -4.127 -0.624 -8.207 1.00 83.31 190 GLY A CA 1
ATOM 1494 C C . GLY A 1 190 ? -5.049 -1.854 -8.198 1.00 83.31 190 GLY A C 1
ATOM 1495 O O . GLY A 1 190 ? -4.931 -2.713 -7.328 1.00 83.31 190 GLY A O 1
ATOM 1496 N N . PHE A 1 191 ? -5.932 -1.962 -9.192 1.00 89.31 191 PHE A N 1
ATOM 1497 C CA . PHE A 1 191 ? -6.806 -3.104 -9.450 1.00 89.31 191 PHE A CA 1
ATOM 1498 C C . PHE A 1 191 ? -6.660 -3.627 -10.892 1.00 89.31 191 PHE A C 1
ATOM 1500 O O . PHE A 1 191 ? -7.622 -4.092 -11.493 1.00 89.31 191 PHE A O 1
ATOM 1507 N N . TYR A 1 192 ? -5.455 -3.537 -11.472 1.00 88.62 192 TYR A N 1
ATOM 1508 C CA . TYR A 1 192 ? -5.149 -4.062 -12.817 1.00 88.62 192 TYR A CA 1
ATOM 1509 C C . TYR A 1 192 ? -5.536 -5.539 -12.986 1.00 88.62 192 TYR A C 1
ATOM 1511 O O . TYR A 1 192 ? -6.002 -5.962 -14.041 1.00 88.62 192 TYR A O 1
ATOM 1519 N N . SER A 1 193 ? -5.360 -6.315 -11.920 1.00 91.50 193 SER A N 1
ATOM 1520 C CA . SER A 1 193 ? -5.903 -7.656 -11.762 1.00 91.50 193 SER A CA 1
ATOM 1521 C C . SER A 1 193 ? -6.315 -7.866 -10.308 1.00 91.50 193 SER A C 1
ATOM 1523 O O . SER A 1 193 ? -5.988 -7.069 -9.423 1.00 91.50 193 SER A O 1
ATOM 1525 N N . THR A 1 194 ? -7.042 -8.949 -10.040 1.00 95.00 194 THR A N 1
ATOM 1526 C CA . THR A 1 194 ? -7.519 -9.249 -8.685 1.00 95.00 194 THR A CA 1
ATOM 1527 C C . THR A 1 194 ? -6.406 -9.728 -7.756 1.00 95.00 194 THR A C 1
ATOM 1529 O O . THR A 1 194 ? -6.606 -9.734 -6.545 1.00 95.00 194 THR A O 1
ATOM 1532 N N . SER A 1 195 ? -5.225 -10.094 -8.267 1.00 95.44 195 SER A N 1
ATOM 1533 C CA . SER A 1 195 ? -4.212 -10.819 -7.492 1.00 95.44 195 SER A CA 1
ATOM 1534 C C . SER A 1 195 ? -3.681 -10.041 -6.287 1.00 95.44 195 SER A C 1
ATOM 1536 O O . SER A 1 195 ? -3.530 -10.617 -5.207 1.00 95.44 195 SER A O 1
ATOM 1538 N N . MET A 1 196 ? -3.452 -8.732 -6.432 1.00 96.69 196 MET A N 1
ATOM 1539 C CA . MET A 1 196 ? -3.028 -7.879 -5.317 1.00 96.69 196 MET A CA 1
ATOM 1540 C C . MET A 1 196 ? -4.123 -7.782 -4.250 1.00 96.69 196 MET A C 1
ATOM 1542 O O . MET A 1 196 ? -3.859 -8.010 -3.071 1.00 96.69 196 MET A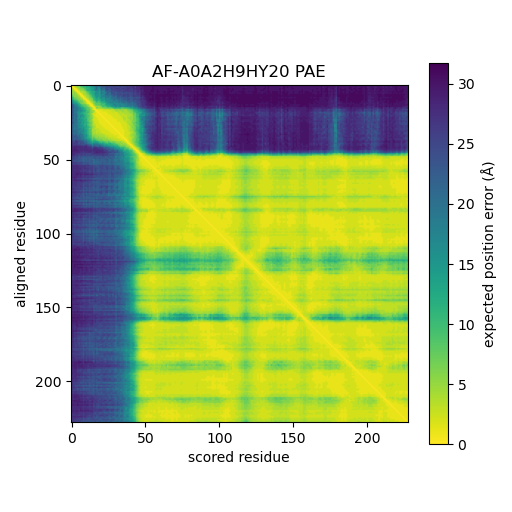 O 1
ATOM 1546 N N . ALA A 1 197 ? -5.364 -7.517 -4.660 1.00 96.88 197 ALA A N 1
ATOM 1547 C CA . ALA A 1 197 ? -6.496 -7.463 -3.742 1.00 96.88 197 ALA A CA 1
ATOM 1548 C C . ALA A 1 197 ? -6.678 -8.798 -3.007 1.00 96.88 197 ALA A C 1
ATOM 1550 O O . ALA A 1 197 ? -6.792 -8.828 -1.785 1.00 96.88 197 ALA A O 1
ATOM 1551 N N . GLU A 1 198 ? -6.623 -9.916 -3.729 1.00 98.00 198 GLU A N 1
ATOM 1552 C CA . GLU A 1 198 ? -6.718 -11.254 -3.155 1.00 98.00 198 GLU A CA 1
ATOM 1553 C C . GLU A 1 198 ? -5.597 -11.546 -2.154 1.00 98.00 198 GLU A C 1
ATOM 1555 O O . GLU A 1 198 ? -5.869 -12.154 -1.121 1.00 98.00 198 GLU A O 1
ATOM 1560 N N . ALA A 1 199 ? -4.363 -11.100 -2.409 1.00 97.75 199 ALA A N 1
ATOM 1561 C CA . ALA A 1 199 ? -3.260 -11.253 -1.462 1.00 97.75 199 ALA A CA 1
ATOM 1562 C C . ALA A 1 199 ? -3.536 -10.502 -0.147 1.00 97.75 199 ALA A C 1
ATOM 1564 O O . ALA A 1 199 ? -3.362 -11.058 0.938 1.00 97.75 199 ALA A O 1
ATOM 1565 N N . PHE A 1 200 ? -4.061 -9.274 -0.219 1.00 98.25 200 PHE A N 1
ATOM 1566 C CA . PHE A 1 200 ? -4.484 -8.527 0.970 1.00 98.25 200 PHE A CA 1
ATOM 1567 C C . PHE A 1 200 ? -5.655 -9.202 1.700 1.00 98.25 200 PHE A C 1
ATOM 1569 O O . PHE A 1 200 ? -5.619 -9.330 2.927 1.00 98.25 200 PHE A O 1
ATOM 1576 N N . ILE A 1 201 ? -6.668 -9.680 0.969 1.00 98.50 201 ILE A N 1
ATOM 1577 C CA . ILE A 1 201 ? -7.825 -10.382 1.547 1.00 98.50 201 ILE A CA 1
ATOM 1578 C C . ILE A 1 201 ? -7.394 -11.690 2.225 1.00 98.50 201 ILE A C 1
ATOM 1580 O O . ILE A 1 201 ? -7.751 -11.929 3.379 1.00 98.50 201 ILE A O 1
ATOM 1584 N N . ARG A 1 202 ? -6.557 -12.514 1.577 1.00 98.25 202 ARG A N 1
ATOM 1585 C CA . ARG A 1 202 ? -5.972 -13.724 2.190 1.00 98.25 202 ARG A CA 1
ATOM 1586 C C . ARG A 1 202 ? -5.179 -13.393 3.453 1.00 98.25 202 ARG A C 1
ATOM 1588 O O . ARG A 1 202 ? -5.195 -14.167 4.412 1.00 98.25 202 ARG A O 1
ATOM 1595 N N . ARG A 1 203 ? -4.538 -12.221 3.484 1.00 98.12 203 ARG A N 1
ATOM 1596 C CA . ARG A 1 203 ? -3.803 -11.703 4.643 1.00 98.12 203 ARG A CA 1
ATOM 1597 C C . ARG A 1 203 ? -4.691 -11.052 5.713 1.00 98.12 203 ARG A C 1
ATOM 1599 O O . ARG A 1 203 ? -4.178 -10.554 6.714 1.00 98.12 203 ARG A O 1
ATOM 1606 N N . GLY A 1 204 ? -6.012 -11.114 5.570 1.00 98.31 204 GLY A N 1
ATOM 1607 C CA . GLY A 1 204 ? -6.979 -10.708 6.591 1.00 98.31 204 GLY A CA 1
ATOM 1608 C C . GLY A 1 204 ? -7.558 -9.308 6.409 1.00 98.31 204 GLY A C 1
ATOM 1609 O O . GLY A 1 204 ? -8.163 -8.795 7.348 1.00 98.31 204 GLY A O 1
ATOM 1610 N N . ALA A 1 205 ? -7.367 -8.671 5.250 1.00 98.62 205 ALA A N 1
ATOM 1611 C CA . ALA A 1 205 ? -8.106 -7.454 4.935 1.00 98.62 205 ALA A CA 1
ATOM 1612 C C . ALA A 1 205 ? -9.574 -7.822 4.690 1.00 98.62 205 ALA A C 1
ATOM 1614 O O . ALA A 1 205 ? -9.880 -8.864 4.110 1.00 98.62 205 ALA A O 1
ATOM 1615 N N . LYS A 1 206 ? -10.493 -6.962 5.127 1.00 98.62 206 LYS A N 1
ATOM 1616 C CA . LYS A 1 206 ? -11.933 -7.163 4.929 1.00 98.62 206 LYS A CA 1
ATOM 1617 C C . LYS A 1 206 ? -12.415 -6.575 3.611 1.00 98.62 206 LYS A C 1
ATOM 1619 O O . LYS A 1 206 ? -13.330 -7.108 2.990 1.00 98.62 206 LYS A O 1
ATOM 1624 N N . VAL A 1 207 ? -11.818 -5.456 3.216 1.00 98.38 207 VAL A N 1
ATOM 1625 C CA . VAL A 1 207 ? -12.147 -4.718 1.998 1.00 98.38 207 VAL A CA 1
ATOM 1626 C C . VAL A 1 207 ? -10.849 -4.237 1.365 1.00 98.38 207 VAL A C 1
ATOM 1628 O O . VAL A 1 207 ? -9.956 -3.764 2.068 1.00 98.38 207 VAL A O 1
ATOM 1631 N N . PHE A 1 208 ? -10.779 -4.327 0.041 1.00 98.12 208 PHE A N 1
ATOM 1632 C CA . PHE A 1 208 ? -9.731 -3.731 -0.772 1.00 98.12 208 PHE A CA 1
ATOM 1633 C C . PHE A 1 208 ? -10.390 -2.899 -1.874 1.00 98.12 208 PHE A C 1
ATOM 1635 O O . PHE A 1 208 ? -11.234 -3.411 -2.608 1.00 98.12 208 PHE A O 1
ATOM 1642 N N . ILE A 1 209 ? -10.029 -1.623 -1.966 1.00 97.69 209 ILE A N 1
ATOM 1643 C CA . ILE A 1 209 ? -10.529 -0.674 -2.965 1.00 97.69 209 ILE A CA 1
ATOM 1644 C C . ILE A 1 209 ? -9.331 -0.193 -3.778 1.00 97.69 209 ILE A C 1
ATOM 1646 O O . ILE A 1 209 ? -8.301 0.144 -3.203 1.00 97.69 209 ILE A O 1
ATOM 1650 N N . GLY A 1 210 ? -9.460 -0.152 -5.099 1.00 95.62 210 GLY A N 1
ATOM 1651 C CA . GLY A 1 210 ? -8.435 0.357 -6.004 1.00 95.62 210 GLY A CA 1
ATOM 1652 C C . GLY A 1 210 ? -9.007 0.584 -7.399 1.00 95.62 210 GLY A C 1
ATOM 1653 O O . GLY A 1 210 ? -10.179 0.296 -7.648 1.00 95.62 210 GLY A O 1
ATOM 1654 N N . TRP A 1 211 ? -8.174 1.090 -8.305 1.00 93.88 211 TRP A N 1
ATOM 1655 C CA . TRP A 1 211 ? -8.586 1.497 -9.651 1.00 93.88 211 TRP A CA 1
ATOM 1656 C C . TRP A 1 211 ? -7.996 0.566 -10.709 1.00 93.88 211 TRP A C 1
ATOM 1658 O O . TRP A 1 211 ? -6.804 0.259 -10.679 1.00 93.88 211 TRP A O 1
ATOM 1668 N N . ASP A 1 212 ? -8.815 0.115 -11.653 1.00 89.69 212 ASP A N 1
ATOM 1669 C CA . ASP A 1 212 ? -8.453 -0.865 -12.687 1.00 89.69 212 ASP A CA 1
ATOM 1670 C C . ASP A 1 212 ? -7.717 -0.258 -13.896 1.00 89.69 212 ASP A C 1
ATOM 1672 O O . ASP A 1 212 ? -7.231 -0.986 -14.762 1.00 89.69 212 ASP A O 1
ATOM 1676 N N . GLY A 1 213 ? -7.561 1.067 -13.932 1.00 88.44 213 GLY A N 1
ATOM 1677 C CA . GLY A 1 213 ? -6.908 1.783 -15.024 1.00 88.44 213 GLY A CA 1
ATOM 1678 C C . GLY A 1 213 ? -6.118 3.015 -14.590 1.00 88.44 213 GLY A C 1
ATOM 1679 O O . GLY A 1 213 ? -5.731 3.181 -13.429 1.00 88.44 213 GLY A O 1
ATOM 1680 N N . GLU A 1 214 ? -5.853 3.885 -15.563 1.00 90.12 214 GLU A N 1
ATOM 1681 C CA . GLU A 1 214 ? -5.170 5.155 -15.330 1.00 90.12 214 GLU A CA 1
ATOM 1682 C C . GLU A 1 214 ? -6.063 6.138 -14.587 1.00 90.12 214 GLU A C 1
ATOM 1684 O O . GLU A 1 214 ? -7.235 6.324 -14.914 1.00 90.12 214 GLU A O 1
ATOM 1689 N N . VAL A 1 215 ? -5.473 6.834 -13.621 1.00 92.00 215 VAL A N 1
ATOM 1690 C CA . VAL A 1 215 ? -6.138 7.903 -12.891 1.00 92.00 215 VAL A CA 1
ATOM 1691 C C . VAL A 1 215 ? -5.147 9.025 -12.608 1.00 92.00 215 VAL A C 1
ATOM 1693 O O . VAL A 1 215 ? -3.975 8.801 -12.324 1.00 92.00 215 VAL A O 1
ATOM 1696 N N . GLN A 1 216 ? -5.588 10.274 -12.701 1.00 92.62 216 GLN A N 1
ATOM 1697 C CA . GLN A 1 216 ? -4.728 11.394 -12.319 1.00 92.62 216 GLN A CA 1
ATOM 1698 C C . GLN A 1 216 ? -4.569 11.423 -10.799 1.00 92.62 216 GLN A C 1
ATOM 1700 O O . GLN A 1 216 ? -5.574 11.311 -10.103 1.00 92.62 216 GLN A O 1
ATOM 1705 N N . ALA A 1 217 ? -3.356 11.681 -10.292 1.00 93.00 217 ALA A N 1
ATOM 1706 C CA . ALA A 1 217 ? -3.072 11.760 -8.851 1.00 93.00 217 ALA A CA 1
ATOM 1707 C C . ALA A 1 217 ? -4.105 12.619 -8.092 1.00 93.00 217 ALA A C 1
ATOM 1709 O O . ALA A 1 217 ? -4.713 12.176 -7.130 1.00 93.00 217 ALA A O 1
ATOM 1710 N N . LYS A 1 218 ? -4.426 13.812 -8.611 1.00 95.00 218 LYS A N 1
ATOM 1711 C CA . LYS A 1 218 ? -5.439 14.692 -8.006 1.00 95.00 218 LYS A CA 1
ATOM 1712 C C . LYS A 1 218 ? -6.854 14.091 -7.998 1.00 95.00 218 LYS A C 1
ATOM 1714 O O . LYS A 1 218 ? -7.629 14.368 -7.088 1.00 95.00 218 LYS A O 1
ATOM 1719 N N . HIS A 1 219 ? -7.222 13.339 -9.035 1.00 95.50 219 HIS A N 1
ATOM 1720 C CA . HIS A 1 219 ? -8.547 12.726 -9.125 1.00 95.50 2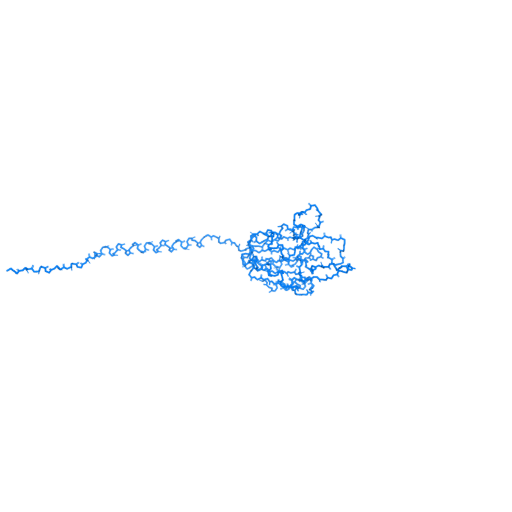19 HIS A CA 1
ATOM 1721 C C . HIS A 1 219 ? -8.690 11.577 -8.129 1.00 95.50 219 HIS A C 1
ATOM 1723 O O . HIS A 1 219 ? -9.709 11.492 -7.451 1.00 95.50 219 HIS A O 1
ATOM 1729 N N . THR A 1 220 ? -7.663 10.733 -8.016 1.00 95.50 220 THR A N 1
ATOM 1730 C CA . THR A 1 220 ? -7.666 9.639 -7.043 1.00 95.50 220 THR A CA 1
ATOM 1731 C C . THR A 1 220 ? -7.635 10.158 -5.605 1.00 95.50 220 THR A C 1
ATOM 1733 O O . THR A 1 220 ? -8.484 9.746 -4.821 1.00 95.50 220 THR A O 1
ATOM 1736 N N . ASP A 1 221 ? -6.824 11.182 -5.304 1.00 97.81 221 ASP A N 1
ATOM 1737 C CA . ASP A 1 221 ? -6.828 11.864 -4.000 1.00 97.81 221 ASP A CA 1
ATOM 1738 C C . ASP A 1 221 ? -8.254 12.323 -3.617 1.00 97.81 221 ASP A C 1
ATOM 1740 O O . ASP A 1 221 ? -8.725 12.089 -2.505 1.00 97.81 221 ASP A O 1
ATOM 1744 N N . TYR A 1 222 ? -8.984 12.940 -4.555 1.00 97.69 222 TYR A N 1
ATOM 1745 C CA . TYR A 1 222 ? -10.369 13.370 -4.330 1.00 97.69 222 TYR A CA 1
ATOM 1746 C C . TYR A 1 222 ? -11.333 12.193 -4.135 1.00 97.69 222 TYR A C 1
ATOM 1748 O O . TYR A 1 222 ? -12.175 12.231 -3.240 1.00 97.69 222 TYR A O 1
ATOM 1756 N N . ALA A 1 223 ? -11.216 11.143 -4.951 1.00 97.44 223 ALA A N 1
ATOM 1757 C CA . ALA A 1 223 ? -12.052 9.953 -4.826 1.00 97.44 223 ALA A CA 1
ATOM 1758 C C . ALA A 1 223 ? -11.867 9.278 -3.460 1.00 97.44 223 ALA A C 1
ATOM 1760 O O . ALA A 1 223 ? -12.848 8.876 -2.841 1.00 97.44 223 ALA A O 1
ATOM 1761 N N . VAL A 1 224 ? -10.630 9.216 -2.957 1.00 98.19 224 VAL A N 1
ATOM 1762 C CA . VAL A 1 224 ? -10.336 8.694 -1.619 1.00 98.19 224 VAL A CA 1
ATOM 1763 C C . VAL A 1 224 ? -11.002 9.539 -0.540 1.00 98.19 224 VAL A C 1
ATOM 1765 O O . VAL A 1 224 ? -11.618 8.967 0.349 1.00 98.19 224 VAL A O 1
ATOM 1768 N N . LEU A 1 225 ? -10.969 10.873 -0.628 1.00 98.38 225 LEU A N 1
ATOM 1769 C CA . LEU A 1 225 ? -11.662 11.734 0.342 1.00 98.38 225 LEU A CA 1
ATOM 1770 C C . LEU A 1 225 ? -13.177 11.493 0.386 1.00 98.38 225 LEU A C 1
ATOM 1772 O O . LEU A 1 225 ? -13.774 11.633 1.443 1.00 98.38 225 LEU A O 1
ATOM 1776 N N . VAL A 1 226 ? -13.797 11.110 -0.734 1.00 97.75 226 VAL A N 1
ATOM 1777 C CA . VAL A 1 226 ? -15.228 10.752 -0.785 1.00 97.75 226 VAL A CA 1
ATOM 1778 C C . VAL A 1 226 ? -15.514 9.400 -0.109 1.00 97.75 226 VAL A C 1
ATOM 1780 O O . VAL A 1 226 ? -16.644 9.155 0.310 1.00 97.75 226 VAL A O 1
ATOM 1783 N N . LEU A 1 227 ? -14.514 8.520 0.004 1.00 96.25 227 LEU A N 1
ATOM 1784 C CA . LEU A 1 227 ? -14.635 7.218 0.670 1.00 96.25 227 LEU A CA 1
ATOM 1785 C C . LEU A 1 227 ? -14.457 7.283 2.199 1.00 96.25 227 LEU A C 1
ATOM 1787 O O . LEU A 1 227 ? -14.784 6.295 2.863 1.00 96.25 227 LEU A O 1
ATOM 1791 N N . LEU A 1 228 ? -13.908 8.381 2.738 1.00 94.62 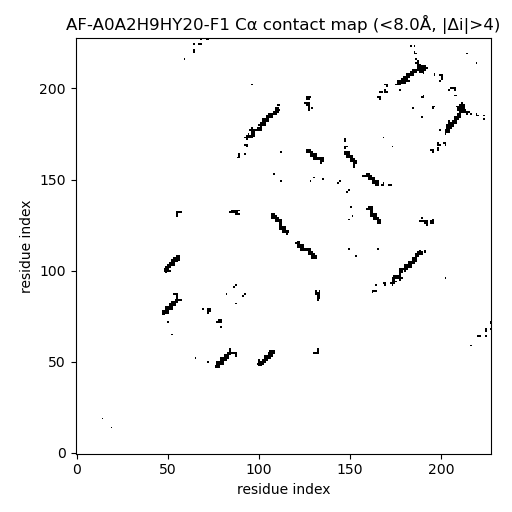228 LEU A N 1
ATOM 1792 C CA . LEU A 1 228 ? -13.605 8.578 4.167 1.00 94.62 228 LEU A CA 1
ATOM 1793 C C . LEU A 1 228 ? -14.748 9.266 4.920 1.00 94.62 228 LEU A C 1
ATOM 1795 O O . LEU A 1 228 ? -15.011 8.832 6.065 1.00 94.62 228 LEU A O 1
#

Mean predicted aligned error: 10.44 Å

Secondary structure (DSSP, 8-state):
----------PPP---HHHHHHHHHHHHHHHHHHHHHHHHTT-S--PPPEEEEEE--TTS--HHHHHHHHHHHHHTT-EEEEEEGGG--HHHHHHGGGG-EEEEEEE--EEEEEEE-TTS-EEEEEEEEEEEEEEP-TTSSTTGGGTT-EEEEETTEEEEEEEEE-HHHHHHT--S--TT-EEEEESTTTTSSHHHHHHHHHTT-SEEE--SS---HHHHHHHHHHH-

Solvent-accessible surface area (backbone atoms only — not comparable to full-atom values): 12482 Å² total; per-residue (Å²): 143,80,84,84,83,80,83,80,80,82,79,76,86,78,76,53,70,66,58,54,52,51,50,53,53,52,52,50,52,50,52,51,51,51,52,50,52,59,52,54,65,68,66,55,80,72,74,64,53,31,28,36,42,38,35,27,37,73,92,65,78,53,68,65,55,54,52,51,50,48,49,48,45,43,74,75,55,34,45,74,48,79,41,56,36,66,65,28,27,73,67,45,63,26,42,49,29,54,69,64,37,44,35,38,38,40,32,28,52,39,38,59,41,70,41,71,45,97,87,69,51,76,42,76,45,78,44,29,24,43,44,35,37,29,72,55,52,90,82,54,63,61,75,45,63,75,72,46,44,45,78,37,64,50,89,98,37,84,90,49,52,18,32,18,39,38,32,63,26,51,71,77,61,36,37,77,38,21,75,58,11,38,37,38,37,44,28,33,24,45,34,59,31,65,55,39,48,50,29,44,39,76,36,34,26,68,44,72,45,53,32,62,44,88,60,55,71,73,56,43,51,52,54,51,56,74,74,101

Foldseek 3Di:
DDDDDDDDDDDDDDDDPVNVVVVVVVVVVVVVVVVVVVVVVVVPPPPFAEEEEAAQPVVDDDVPLVVLVCVVCVVVGHDYYYHYAQSQALVCQQAVFVPRHQEYEARFEKDFDWDQDPVRDIDGDQWIKTWGNHFDDCPPPVVCVVPQWDWDADVVGNVTITIIGTLCNLVPRHDAANQQHAYEYLYACQPCDCSNVVSNVVRPHNHYHDDNHDDDSVRSSVVVSVVD

Radius of gyration: 30.33 Å; Cα contacts (8 Å, |Δi|>4): 400; chains: 1; bounding box: 71×87×86 Å

Sequence (228 aa):
MFALHKRRIKRKPRTSKEFIIALTLIVLAICIALTASLMSNRGASQAKPKAVIIDGLLHYPNETFVKEATSLLNSTGFEVDYIGGEKVTVDLYRRLPSLGYRIIILRVHCGPLVKTLPNGTIVPGEDAILFTAEAYSPNKYRIYQRGQLARAVITGRSNELYFAVPPWFFDECAEGKFDDSIVILDSCYGFYSTSMAEAFIRRGAKVFIGWDGEVQAKHTDYAVLVLL